Protein AF-A0AAV2JQV6-F1 (afdb_monomer_lite)

Organism: Knipowitschia caucasica (NCBI:txid637954)

Sequence (295 aa):
MGSGLMIEGLLSACYHICPNYNNFQFDTSFMFMLAGLSVMNLYQKRHQNLTPRSRTFCAFIAFIVVISVSGVVVEDGSPVFWTFFSLFHLVVVVVLSRLLFTGKTPKVCPLLCNRCPPSDRCPPSDRCPPSDRCPPSDRCPPRDSCLDACRLVLLVLVNLVNVSLAVYGLVQRPADFDSHLLAIFIVNLILYLGFYIFMKMVSGEGLTYLTVFYSVLTAVFWGFSLYFFNRDLTNWEVSAAESREKNRECVLWSYFDHHDVWHFLSSVALFGSFLMLLTIDDNIDSVPRSKIPTF

InterPro domains:
  IPR025958 SID1 transmembrane family [PF13965] (1-295)
  IPR025958 SID1 transmembrane family [PTHR12185] (1-295)

Structure (mmCIF, N/CA/C/O backbone):
data_AF-A0AAV2JQV6-F1
#
_entry.id   AF-A0AAV2JQV6-F1
#
loop_
_atom_site.group_PDB
_atom_site.id
_atom_site.type_symbol
_atom_site.label_atom_id
_atom_site.label_alt_id
_atom_site.label_comp_id
_atom_site.label_asym_id
_atom_site.label_entity_id
_atom_site.label_seq_id
_atom_site.pdbx_PDB_ins_code
_atom_site.Cartn_x
_atom_site.Cartn_y
_atom_site.Cartn_z
_atom_site.occupancy
_atom_site.B_iso_or_equiv
_atom_site.auth_seq_id
_atom_site.auth_comp_id
_atom_site.auth_asym_id
_atom_site.auth_atom_id
_atom_site.pdbx_PDB_model_num
ATOM 1 N N . MET A 1 1 ? 8.855 0.341 11.482 1.00 83.62 1 MET A N 1
ATOM 2 C CA . MET A 1 1 ? 8.368 1.231 10.405 1.00 83.62 1 MET A CA 1
ATOM 3 C C . MET A 1 1 ? 9.368 2.338 10.105 1.00 83.62 1 MET A C 1
ATOM 5 O O . MET A 1 1 ? 9.898 2.305 9.011 1.00 83.62 1 MET A O 1
ATOM 9 N N . GLY A 1 2 ? 9.719 3.223 11.052 1.00 87.44 2 GLY A N 1
ATOM 10 C CA . GLY A 1 2 ? 10.680 4.320 10.806 1.00 87.44 2 GLY A CA 1
ATOM 11 C C . GLY A 1 2 ? 12.015 3.890 10.178 1.00 87.44 2 GLY A C 1
ATOM 12 O O . GLY A 1 2 ? 12.370 4.381 9.115 1.00 87.44 2 GLY A O 1
ATOM 13 N N . SER A 1 3 ? 12.705 2.900 10.757 1.00 89.56 3 SER A N 1
ATOM 14 C CA . SER A 1 3 ? 13.949 2.365 10.170 1.00 89.56 3 SER A CA 1
ATOM 15 C C . SER A 1 3 ? 13.746 1.735 8.790 1.00 89.56 3 SER A C 1
ATOM 17 O O . SER A 1 3 ? 14.627 1.827 7.950 1.00 89.56 3 SER A O 1
ATOM 19 N N . GLY A 1 4 ? 12.584 1.121 8.545 1.00 89.06 4 GLY A N 1
ATOM 20 C CA . GLY A 1 4 ? 12.258 0.560 7.233 1.00 89.06 4 GLY A CA 1
ATOM 21 C C . GLY A 1 4 ? 12.149 1.653 6.172 1.00 89.06 4 GLY A C 1
ATOM 22 O O . GLY A 1 4 ? 12.703 1.498 5.099 1.00 89.06 4 GLY A O 1
ATOM 23 N N . LEU A 1 5 ? 11.510 2.780 6.504 1.00 90.62 5 LEU A N 1
ATOM 24 C CA . LEU A 1 5 ? 11.371 3.918 5.593 1.00 90.62 5 LEU A CA 1
ATOM 25 C C . LEU A 1 5 ? 12.723 4.589 5.293 1.00 90.62 5 LEU A C 1
ATOM 27 O O . LEU A 1 5 ? 12.955 5.044 4.181 1.00 90.62 5 LEU A O 1
ATOM 31 N N . MET A 1 6 ? 13.635 4.627 6.270 1.00 92.12 6 MET A N 1
ATOM 32 C CA . MET A 1 6 ? 15.002 5.118 6.051 1.00 92.12 6 MET A CA 1
ATOM 33 C C . MET A 1 6 ? 15.797 4.206 5.111 1.00 92.12 6 MET A C 1
ATOM 35 O O . MET A 1 6 ? 16.520 4.703 4.252 1.00 92.12 6 MET A O 1
ATOM 39 N N . ILE A 1 7 ? 15.673 2.884 5.278 1.00 92.75 7 ILE A N 1
ATOM 40 C CA . ILE A 1 7 ? 16.354 1.913 4.412 1.00 92.75 7 ILE A CA 1
ATOM 41 C C . ILE A 1 7 ? 15.768 1.954 3.002 1.00 92.75 7 ILE A C 1
ATOM 43 O O . ILE A 1 7 ? 16.533 1.969 2.050 1.00 92.75 7 ILE A O 1
ATOM 47 N N . GLU A 1 8 ? 14.448 2.054 2.870 1.00 92.56 8 GLU A N 1
ATOM 48 C CA . GLU A 1 8 ? 13.780 2.261 1.583 1.00 92.56 8 GLU A CA 1
ATOM 49 C C . GLU A 1 8 ? 14.324 3.498 0.861 1.00 92.56 8 GLU A C 1
ATOM 51 O O . GLU A 1 8 ? 14.765 3.408 -0.276 1.00 92.56 8 GLU A O 1
ATOM 56 N N . GLY A 1 9 ? 14.406 4.643 1.549 1.00 91.81 9 GLY A N 1
ATOM 57 C CA . GLY A 1 9 ? 14.983 5.854 0.960 1.00 91.81 9 GLY A CA 1
ATOM 58 C C . GLY A 1 9 ? 16.440 5.677 0.512 1.00 91.81 9 GLY A C 1
ATOM 59 O O . GLY A 1 9 ? 16.839 6.226 -0.513 1.00 91.81 9 GLY A O 1
ATOM 60 N N . LEU A 1 10 ? 17.234 4.892 1.249 1.00 93.38 10 LEU A N 1
ATOM 61 C CA . LEU A 1 10 ? 18.608 4.564 0.866 1.00 93.38 10 LEU A CA 1
ATOM 62 C C . LEU A 1 10 ? 18.658 3.656 -0.370 1.00 93.38 10 LEU A C 1
ATOM 64 O O . LEU A 1 10 ? 19.443 3.921 -1.276 1.00 93.38 10 LEU A O 1
ATOM 68 N N . LEU A 1 11 ? 17.853 2.593 -0.406 1.00 92.50 11 LEU A N 1
ATOM 69 C CA . LEU A 1 11 ? 17.851 1.618 -1.499 1.00 92.50 11 LEU A CA 1
ATOM 70 C C . LEU A 1 11 ? 17.297 2.220 -2.788 1.00 92.50 11 LEU A C 1
ATOM 72 O O . LEU A 1 11 ? 17.910 2.039 -3.841 1.00 92.50 11 LEU A O 1
ATOM 76 N N . SER A 1 12 ? 16.252 3.036 -2.680 1.00 91.12 12 SER A N 1
ATOM 77 C CA . SER A 1 12 ? 15.696 3.782 -3.803 1.00 91.12 12 SER A CA 1
ATOM 78 C C . SER A 1 12 ? 16.730 4.756 -4.368 1.00 91.12 12 SER A C 1
ATOM 80 O O . SER A 1 12 ? 17.002 4.764 -5.570 1.00 91.12 12 SER A O 1
ATOM 82 N N . ALA A 1 13 ? 17.443 5.493 -3.505 1.00 90.12 13 ALA A N 1
ATOM 83 C CA . ALA A 1 13 ? 18.553 6.335 -3.947 1.00 90.12 13 ALA A CA 1
ATOM 84 C C . ALA A 1 13 ? 19.675 5.522 -4.624 1.00 90.12 13 ALA A C 1
ATOM 86 O O . ALA A 1 13 ? 20.191 5.936 -5.661 1.00 90.12 13 ALA A O 1
ATOM 87 N N . CYS A 1 14 ? 20.047 4.355 -4.085 1.00 91.00 14 CYS A N 1
ATOM 88 C CA . CYS A 1 14 ? 21.045 3.477 -4.703 1.00 91.00 14 CYS A CA 1
ATOM 89 C C . CYS A 1 14 ? 20.622 2.993 -6.098 1.00 91.00 14 CYS A C 1
ATOM 91 O O . CYS A 1 14 ? 21.464 2.948 -6.999 1.00 91.00 14 CYS A O 1
ATOM 93 N N . TYR A 1 15 ? 19.343 2.661 -6.287 1.00 88.12 15 TYR A N 1
ATOM 94 C CA . TYR A 1 15 ? 18.792 2.273 -7.582 1.00 88.12 15 TYR A CA 1
ATOM 95 C C . TYR A 1 15 ? 18.847 3.423 -8.594 1.00 88.12 15 TYR A C 1
ATOM 97 O O . TYR A 1 15 ? 19.376 3.239 -9.688 1.00 88.12 15 TYR A O 1
ATOM 105 N N . HIS A 1 16 ? 18.415 4.627 -8.218 1.00 84.94 16 HIS A N 1
ATOM 106 C CA . HIS A 1 16 ? 18.433 5.774 -9.131 1.00 84.94 16 HIS A CA 1
ATOM 107 C C . HIS A 1 16 ? 19.847 6.304 -9.432 1.00 84.94 16 HIS A C 1
ATOM 109 O O . HIS A 1 16 ? 20.086 6.837 -10.513 1.00 84.94 16 HIS A O 1
ATOM 115 N N . ILE A 1 17 ? 20.814 6.120 -8.525 1.00 86.88 17 ILE A N 1
ATOM 116 C CA . ILE A 1 17 ? 22.229 6.444 -8.784 1.00 86.88 17 ILE A CA 1
ATOM 117 C C . ILE A 1 17 ? 22.871 5.424 -9.738 1.00 86.88 17 ILE A C 1
ATOM 119 O O . ILE A 1 17 ? 23.670 5.798 -10.598 1.00 86.88 17 ILE A O 1
ATOM 123 N N . CYS A 1 18 ? 22.562 4.134 -9.577 1.00 86.25 18 CYS A N 1
ATOM 124 C CA . CYS A 1 18 ? 23.135 3.049 -10.371 1.00 86.25 18 CYS A CA 1
ATOM 125 C C . CYS A 1 18 ? 22.050 2.013 -10.711 1.00 86.25 18 CYS A C 1
ATOM 127 O O . CYS A 1 18 ? 21.910 1.014 -9.990 1.00 86.25 18 CYS A O 1
ATOM 129 N N . PRO A 1 19 ? 21.280 2.228 -11.794 1.00 84.44 19 PRO A N 1
ATOM 130 C CA . PRO A 1 19 ? 20.176 1.349 -12.147 1.00 84.44 19 PRO A CA 1
ATOM 131 C C . PRO A 1 19 ? 20.715 0.010 -12.640 1.00 84.44 19 PRO A C 1
ATOM 133 O O . PRO A 1 19 ? 21.478 -0.073 -13.603 1.00 84.44 19 PRO A O 1
ATOM 136 N N . ASN A 1 20 ? 20.339 -1.052 -11.938 1.00 84.44 20 ASN A N 1
ATOM 137 C CA . ASN A 1 20 ? 20.595 -2.429 -12.327 1.00 84.44 20 ASN A CA 1
ATOM 138 C C . ASN A 1 20 ? 19.569 -3.346 -11.657 1.00 84.44 20 ASN A C 1
ATOM 140 O O . ASN A 1 20 ? 18.919 -2.960 -10.682 1.00 84.44 20 ASN A O 1
ATOM 144 N N . TYR A 1 21 ? 19.484 -4.575 -12.160 1.00 82.50 21 TYR A N 1
ATOM 145 C CA . TYR A 1 21 ? 18.541 -5.579 -11.683 1.00 82.50 21 TYR A CA 1
ATOM 146 C C . TYR A 1 21 ? 18.611 -5.806 -10.166 1.00 82.50 21 TYR A C 1
ATOM 148 O O . TYR A 1 21 ? 17.588 -5.786 -9.492 1.00 82.50 21 TYR A O 1
ATOM 156 N N . ASN A 1 22 ? 19.811 -5.954 -9.598 1.00 86.81 22 ASN A N 1
ATOM 157 C CA . ASN A 1 22 ? 19.958 -6.222 -8.166 1.00 86.81 22 ASN A CA 1
ATOM 158 C C . ASN A 1 22 ? 19.444 -5.053 -7.317 1.00 86.81 22 ASN A C 1
ATOM 160 O O . ASN A 1 22 ? 18.735 -5.272 -6.339 1.00 86.81 22 ASN A O 1
ATOM 164 N N . ASN A 1 23 ? 19.776 -3.817 -7.694 1.00 88.75 23 ASN A N 1
ATOM 165 C CA . ASN A 1 23 ? 19.325 -2.631 -6.971 1.00 88.75 23 ASN A CA 1
ATOM 166 C C . ASN A 1 23 ? 17.802 -2.465 -7.051 1.00 88.75 23 ASN A C 1
ATOM 168 O O . ASN A 1 23 ? 17.183 -2.187 -6.030 1.00 88.75 23 ASN A O 1
ATOM 172 N N . PHE A 1 24 ? 17.205 -2.706 -8.222 1.00 85.75 24 PHE A N 1
ATOM 173 C CA . PHE A 1 24 ? 15.750 -2.684 -8.403 1.00 85.75 24 PHE A CA 1
ATOM 174 C C . PHE A 1 24 ? 15.043 -3.728 -7.524 1.00 85.75 24 PHE A C 1
ATOM 176 O O . PHE A 1 24 ? 14.057 -3.425 -6.850 1.00 85.75 24 PHE A O 1
ATOM 183 N N . GLN A 1 25 ? 15.585 -4.949 -7.476 1.00 86.69 25 GLN A N 1
ATOM 184 C CA . GLN A 1 25 ? 15.060 -6.035 -6.648 1.00 86.69 25 GLN A CA 1
ATOM 185 C C . GLN A 1 25 ? 15.136 -5.712 -5.152 1.00 86.69 25 GLN A C 1
ATOM 187 O O . GLN A 1 25 ? 14.191 -5.986 -4.408 1.00 86.69 25 GLN A O 1
ATOM 192 N N . PHE A 1 26 ? 16.244 -5.122 -4.689 1.00 88.44 26 PHE A N 1
ATOM 193 C CA . PHE A 1 26 ? 16.381 -4.721 -3.289 1.00 88.44 26 PHE A CA 1
ATOM 194 C C . PHE A 1 26 ? 15.425 -3.589 -2.912 1.00 88.44 26 PHE A C 1
ATOM 196 O O . PHE A 1 26 ? 14.805 -3.685 -1.855 1.00 88.44 26 PHE A O 1
ATOM 203 N N . ASP A 1 27 ? 15.278 -2.573 -3.763 1.00 89.81 27 ASP A N 1
ATOM 204 C CA . ASP A 1 27 ? 14.338 -1.466 -3.553 1.00 89.81 27 ASP A CA 1
ATOM 205 C C . ASP A 1 27 ? 12.899 -1.995 -3.430 1.00 89.81 27 ASP A C 1
ATOM 207 O O . ASP A 1 27 ? 12.259 -1.915 -2.379 1.00 89.81 27 ASP A O 1
ATOM 211 N N . THR A 1 28 ? 12.444 -2.728 -4.446 1.00 89.69 28 THR A N 1
ATOM 212 C CA . THR A 1 28 ? 11.088 -3.293 -4.486 1.00 89.69 28 THR A CA 1
ATOM 213 C C . THR A 1 28 ? 10.817 -4.263 -3.323 1.00 89.69 28 THR A C 1
ATOM 215 O O . THR A 1 28 ? 9.736 -4.260 -2.725 1.00 89.69 28 THR A O 1
ATOM 218 N N . SER A 1 29 ? 11.806 -5.070 -2.924 1.00 90.75 29 SER A N 1
ATOM 219 C CA . SER A 1 29 ? 11.667 -5.983 -1.780 1.00 90.75 29 SER A CA 1
ATOM 220 C C . SER A 1 29 ? 11.360 -5.247 -0.471 1.00 90.75 29 SER A C 1
ATOM 222 O O . SER A 1 29 ? 10.579 -5.738 0.357 1.00 90.75 29 SER A O 1
ATOM 224 N N . PHE A 1 30 ? 11.958 -4.071 -0.259 1.00 91.31 30 PHE A N 1
ATOM 225 C CA . PHE A 1 30 ? 11.680 -3.257 0.921 1.00 91.31 30 PHE A CA 1
ATOM 226 C C . PHE A 1 30 ? 10.319 -2.560 0.833 1.00 91.31 30 PHE A C 1
ATOM 228 O O . PHE A 1 30 ? 9.632 -2.497 1.860 1.00 91.31 30 PHE A O 1
ATOM 235 N N . MET A 1 31 ? 9.834 -2.210 -0.362 1.00 93.50 31 MET A N 1
ATOM 236 C CA . MET A 1 31 ? 8.443 -1.781 -0.557 1.00 93.50 31 MET A CA 1
ATOM 237 C C . MET A 1 31 ? 7.439 -2.854 -0.105 1.00 93.50 31 MET A C 1
ATOM 239 O O . MET A 1 31 ? 6.498 -2.544 0.637 1.00 93.50 31 MET A O 1
ATOM 243 N N . PHE A 1 32 ? 7.653 -4.132 -0.454 1.00 92.94 32 PHE A N 1
ATOM 244 C CA . PHE A 1 32 ? 6.806 -5.237 0.032 1.00 92.94 32 PHE A CA 1
ATOM 245 C C . PHE A 1 32 ? 6.831 -5.341 1.561 1.00 92.94 32 PHE A C 1
ATOM 247 O O . PHE A 1 32 ? 5.790 -5.495 2.211 1.00 92.94 32 PHE A O 1
ATOM 254 N N . MET A 1 33 ? 8.022 -5.223 2.156 1.00 92.19 33 MET A N 1
ATOM 255 C CA . MET A 1 33 ? 8.189 -5.251 3.607 1.00 92.19 33 MET A CA 1
ATOM 256 C C . MET A 1 33 ? 7.448 -4.090 4.280 1.00 92.19 33 MET A C 1
ATOM 258 O O . MET A 1 33 ? 6.760 -4.300 5.281 1.00 92.19 33 MET A O 1
ATOM 262 N N . LEU A 1 34 ? 7.554 -2.878 3.736 1.00 94.00 34 LEU A N 1
ATOM 263 C CA . LEU A 1 34 ? 6.875 -1.688 4.240 1.00 94.00 34 LEU A CA 1
ATOM 264 C C . LEU A 1 34 ? 5.354 -1.798 4.139 1.00 94.00 34 LEU A C 1
ATOM 266 O O . LEU A 1 34 ? 4.660 -1.464 5.106 1.00 94.00 34 LEU A O 1
ATOM 270 N N . ALA A 1 35 ? 4.829 -2.319 3.030 1.00 93.38 35 ALA A N 1
ATOM 271 C CA . ALA A 1 35 ? 3.402 -2.580 2.881 1.00 93.38 35 ALA A CA 1
ATOM 272 C C . ALA A 1 35 ? 2.912 -3.604 3.920 1.00 93.38 35 ALA A C 1
ATOM 274 O O . ALA A 1 35 ? 1.934 -3.356 4.629 1.00 93.38 35 ALA A O 1
ATOM 275 N N . GLY A 1 36 ? 3.643 -4.710 4.096 1.00 90.69 36 GLY A N 1
ATOM 276 C CA . GLY A 1 36 ? 3.339 -5.719 5.111 1.00 90.69 36 GLY A CA 1
ATOM 277 C C . GLY A 1 36 ? 3.374 -5.162 6.539 1.00 90.69 36 GLY A C 1
ATOM 278 O O . GLY A 1 36 ? 2.455 -5.399 7.322 1.00 90.69 36 GLY A O 1
ATOM 279 N N . LEU A 1 37 ? 4.395 -4.368 6.880 1.00 91.88 37 LEU A N 1
ATOM 280 C CA . LEU A 1 37 ? 4.500 -3.708 8.185 1.00 91.88 37 LEU A CA 1
ATOM 281 C C . LEU A 1 37 ? 3.365 -2.703 8.425 1.00 91.88 37 LEU A C 1
ATOM 283 O O . LEU A 1 37 ? 2.915 -2.566 9.561 1.00 91.88 37 LEU A O 1
ATOM 287 N N . SER A 1 38 ? 2.889 -2.032 7.376 1.00 93.25 38 SER A N 1
ATOM 288 C CA . SER A 1 38 ? 1.766 -1.090 7.452 1.00 93.25 38 SER A CA 1
ATOM 289 C C . SER A 1 38 ? 0.449 -1.805 7.763 1.00 93.25 38 SER A C 1
ATOM 291 O O . SER A 1 38 ? -0.280 -1.390 8.665 1.00 93.25 38 SER A O 1
ATOM 293 N N . VAL A 1 39 ? 0.176 -2.938 7.104 1.00 89.44 39 VAL A N 1
ATOM 294 C CA . VAL A 1 39 ? -0.984 -3.790 7.430 1.00 89.44 39 VAL A CA 1
ATOM 295 C C . VAL A 1 39 ? -0.881 -4.322 8.860 1.00 89.44 39 VAL A C 1
ATOM 297 O O . VAL A 1 39 ? -1.847 -4.272 9.620 1.00 89.44 39 VAL A O 1
ATOM 300 N N . MET A 1 40 ? 0.305 -4.788 9.254 1.00 87.25 40 MET A N 1
ATOM 301 C CA . MET A 1 40 ? 0.563 -5.284 10.606 1.00 87.25 40 MET A CA 1
ATOM 302 C C . MET A 1 40 ? 0.335 -4.211 11.671 1.00 87.25 40 MET A C 1
ATOM 304 O O . MET A 1 40 ? -0.249 -4.510 12.708 1.00 87.25 40 MET A O 1
ATOM 308 N N . ASN A 1 41 ? 0.752 -2.970 11.418 1.00 89.19 41 ASN A N 1
ATOM 309 C CA . ASN A 1 41 ? 0.535 -1.849 12.328 1.00 89.19 41 ASN A CA 1
ATOM 310 C C . ASN A 1 41 ? -0.963 -1.583 12.555 1.00 89.19 41 ASN A C 1
ATOM 312 O O . ASN A 1 41 ? -1.398 -1.530 13.705 1.00 89.19 41 ASN A O 1
ATOM 316 N N . LEU A 1 42 ? -1.750 -1.542 11.475 1.00 88.19 42 LEU A N 1
ATOM 317 C CA . LEU A 1 42 ? -3.209 -1.396 11.535 1.00 88.19 42 LEU A CA 1
ATOM 318 C C . LEU A 1 42 ? -3.892 -2.575 12.252 1.00 88.19 42 LEU A C 1
ATOM 320 O O . LEU A 1 42 ? -4.866 -2.398 12.979 1.00 88.19 42 LEU A O 1
ATOM 324 N N . TYR A 1 43 ? -3.396 -3.799 12.060 1.00 84.31 43 TYR A N 1
ATOM 325 C CA . TYR A 1 43 ? -3.996 -5.006 12.637 1.00 84.31 43 TYR A CA 1
ATOM 326 C C . TYR A 1 43 ? -3.648 -5.196 14.124 1.00 84.31 43 TYR A C 1
ATOM 328 O O . TYR A 1 43 ? -4.488 -5.598 14.935 1.00 84.31 43 TYR A O 1
ATOM 336 N N . GLN A 1 44 ? -2.412 -4.869 14.515 1.00 85.31 44 GLN A N 1
ATOM 337 C CA . GLN A 1 44 ? -1.863 -5.197 15.829 1.00 85.31 44 GLN A CA 1
ATOM 338 C C . GLN A 1 44 ? -2.599 -4.514 16.984 1.00 85.31 44 GLN A C 1
ATOM 340 O O . GLN A 1 44 ? -2.637 -5.080 18.074 1.00 85.31 44 GLN A O 1
ATOM 345 N N . LYS A 1 45 ? -3.192 -3.327 16.803 1.00 82.69 45 LYS A N 1
ATOM 346 C CA . LYS A 1 45 ? -3.873 -2.629 17.909 1.00 82.69 45 LYS A CA 1
ATOM 347 C C . LYS A 1 45 ? -5.146 -3.354 18.365 1.00 82.69 45 LYS A C 1
ATOM 349 O O . LYS A 1 45 ? -5.416 -3.394 19.565 1.00 82.69 45 LYS A O 1
ATOM 354 N N . ARG A 1 46 ? -5.889 -3.965 17.434 1.00 81.31 46 ARG A N 1
ATOM 355 C CA . ARG A 1 46 ? -7.193 -4.608 17.697 1.00 81.31 46 ARG A CA 1
ATOM 356 C C . ARG A 1 46 ? -7.125 -6.132 17.778 1.00 81.31 46 ARG A C 1
ATOM 358 O O . ARG A 1 46 ? -7.918 -6.728 18.497 1.00 81.31 46 ARG A O 1
ATOM 365 N N . HIS A 1 47 ? -6.150 -6.759 17.116 1.00 79.00 47 HIS A N 1
ATOM 366 C CA . HIS A 1 47 ? -6.086 -8.217 16.948 1.00 79.00 47 HIS A CA 1
ATOM 367 C C . HIS A 1 47 ? -4.757 -8.831 17.411 1.00 79.00 47 HIS A C 1
ATOM 369 O O . HIS A 1 47 ? -4.210 -9.718 16.762 1.00 79.00 47 HIS A O 1
ATOM 375 N N . GLN A 1 48 ? -4.235 -8.408 18.569 1.00 73.56 48 GLN A N 1
ATOM 376 C CA . GLN A 1 48 ? -2.923 -8.856 19.084 1.00 73.56 48 GLN A CA 1
ATOM 377 C C . GLN A 1 48 ? -2.734 -10.378 19.145 1.00 73.56 48 GLN A C 1
ATOM 379 O O . GLN A 1 48 ? -1.617 -10.854 18.961 1.00 73.56 48 GLN A O 1
ATOM 384 N N . ASN A 1 49 ? -3.805 -11.135 19.391 1.00 73.69 49 ASN A N 1
ATOM 385 C CA . ASN A 1 49 ? -3.743 -12.596 19.489 1.00 73.69 49 ASN A CA 1
ATOM 386 C C . ASN A 1 49 ? -3.569 -13.286 18.126 1.00 73.69 49 ASN A C 1
ATOM 388 O O . ASN A 1 49 ? -3.108 -14.422 18.077 1.00 73.69 49 ASN A O 1
ATOM 392 N N . LEU A 1 50 ? -3.955 -12.612 17.041 1.00 75.88 50 LEU A N 1
ATOM 393 C CA . LEU A 1 50 ? -3.875 -13.107 15.665 1.00 75.88 50 LEU A CA 1
ATOM 394 C C . LEU A 1 50 ? -2.650 -12.544 14.929 1.00 75.88 50 LEU A C 1
ATOM 396 O O . LEU A 1 50 ? -2.246 -13.082 13.901 1.00 75.88 50 LEU A O 1
ATOM 400 N N . THR A 1 51 ? -2.038 -11.483 15.463 1.00 78.62 51 THR A N 1
ATOM 401 C CA . THR A 1 51 ? -0.827 -10.875 14.915 1.00 78.62 51 THR A CA 1
ATOM 402 C C . THR A 1 51 ? 0.322 -11.894 14.865 1.00 78.62 51 THR A C 1
ATOM 404 O O . THR A 1 51 ? 0.725 -12.420 15.908 1.00 78.62 51 THR A O 1
ATOM 407 N N . PRO A 1 52 ? 0.897 -12.173 13.681 1.00 81.62 52 PRO A N 1
ATOM 408 C CA . PRO A 1 52 ? 1.998 -13.117 13.558 1.00 81.62 52 PRO A CA 1
ATOM 409 C C . PRO A 1 52 ? 3.244 -12.644 14.315 1.00 81.62 52 PRO A C 1
ATOM 411 O O . PRO A 1 52 ? 3.541 -11.452 14.415 1.00 81.62 52 PRO A O 1
ATOM 414 N N . ARG A 1 53 ? 4.022 -13.606 14.827 1.00 87.12 53 ARG A N 1
ATOM 415 C CA . ARG A 1 53 ? 5.342 -13.331 15.415 1.00 87.12 53 ARG A CA 1
ATOM 416 C C . ARG A 1 53 ? 6.299 -12.822 14.337 1.00 87.12 53 ARG A C 1
ATOM 418 O O . ARG A 1 53 ? 6.206 -13.229 13.181 1.00 87.12 53 ARG A O 1
ATOM 425 N N . SER A 1 54 ? 7.291 -12.026 14.738 1.00 86.81 54 SER A N 1
ATOM 426 C CA . SER A 1 54 ? 8.288 -11.442 13.826 1.00 86.81 54 SER A CA 1
ATOM 427 C C . SER A 1 54 ? 8.966 -12.472 12.920 1.00 86.81 54 SER A C 1
ATOM 429 O O . SER A 1 54 ? 9.084 -12.241 11.726 1.00 86.81 54 SER A O 1
ATOM 431 N N . ARG A 1 55 ? 9.338 -13.647 13.447 1.00 89.00 55 ARG A N 1
ATOM 432 C CA . ARG A 1 55 ? 9.953 -14.727 12.650 1.00 89.00 55 ARG A CA 1
ATOM 433 C C . ARG A 1 55 ? 9.033 -15.238 11.541 1.00 89.00 55 ARG A C 1
ATOM 435 O O . ARG A 1 55 ? 9.491 -15.453 10.428 1.00 89.00 55 ARG A O 1
ATOM 442 N N . THR A 1 56 ? 7.746 -15.409 11.841 1.00 88.62 56 THR A N 1
ATOM 443 C CA . THR A 1 56 ? 6.738 -15.852 10.868 1.00 88.62 56 THR A CA 1
ATOM 444 C C . THR A 1 56 ? 6.502 -14.781 9.809 1.00 88.62 56 THR A C 1
ATOM 446 O O . THR A 1 56 ? 6.441 -15.103 8.629 1.00 88.62 56 THR A O 1
ATOM 449 N N . PHE A 1 57 ? 6.441 -13.510 10.217 1.00 89.12 57 PHE A N 1
ATOM 450 C CA . PHE A 1 57 ? 6.337 -12.383 9.291 1.00 89.12 57 PHE A CA 1
ATOM 451 C C . PHE A 1 57 ? 7.554 -12.298 8.357 1.00 89.12 57 PHE A C 1
ATOM 453 O O . PHE A 1 57 ? 7.385 -12.260 7.144 1.00 89.12 57 PHE A O 1
ATOM 460 N N . CYS A 1 58 ? 8.776 -12.348 8.895 1.00 90.38 58 CYS A N 1
ATOM 461 C CA . CYS A 1 58 ? 9.991 -12.314 8.080 1.00 90.38 58 CYS A CA 1
ATOM 462 C C . CYS A 1 58 ? 10.080 -13.513 7.126 1.00 90.38 58 CYS A C 1
ATOM 464 O O . CYS A 1 58 ? 10.475 -13.337 5.980 1.00 90.38 58 CYS A O 1
ATOM 466 N N . ALA A 1 59 ? 9.685 -14.714 7.566 1.00 92.81 59 ALA A N 1
ATOM 467 C CA . ALA A 1 59 ? 9.643 -15.894 6.702 1.00 92.81 59 ALA A CA 1
ATOM 468 C C . ALA A 1 59 ? 8.624 -15.739 5.561 1.00 92.81 59 ALA A C 1
ATOM 470 O O . ALA A 1 59 ? 8.913 -16.119 4.431 1.00 92.81 59 ALA A O 1
ATOM 471 N N . PHE A 1 60 ? 7.459 -15.145 5.839 1.00 91.12 60 PHE A N 1
ATOM 472 C CA . PHE A 1 60 ? 6.461 -14.843 4.814 1.00 91.12 60 PHE A CA 1
ATOM 473 C C . PHE A 1 60 ? 6.981 -13.820 3.796 1.00 91.12 60 PHE A C 1
ATOM 475 O O . PHE A 1 60 ? 6.891 -14.068 2.600 1.00 91.12 60 PHE A O 1
ATOM 482 N N . ILE A 1 61 ? 7.589 -12.717 4.246 1.00 91.56 61 ILE A N 1
ATOM 483 C CA . ILE A 1 61 ? 8.192 -11.727 3.340 1.00 91.56 61 ILE A CA 1
ATOM 484 C C . ILE A 1 61 ? 9.316 -12.355 2.508 1.00 91.56 61 ILE A C 1
ATOM 486 O O . ILE A 1 61 ? 9.346 -12.163 1.300 1.00 91.56 61 ILE A O 1
ATOM 490 N N . ALA A 1 62 ? 10.192 -13.165 3.111 1.00 92.81 62 ALA A N 1
ATOM 491 C CA . ALA A 1 62 ? 11.240 -13.870 2.373 1.00 92.81 62 ALA A CA 1
ATOM 492 C C . ALA A 1 62 ? 10.662 -14.805 1.297 1.00 92.81 62 ALA A C 1
ATOM 494 O O . ALA A 1 62 ? 11.183 -14.865 0.188 1.00 92.81 62 ALA A O 1
ATOM 495 N N . PHE A 1 63 ? 9.558 -15.495 1.595 1.00 93.75 63 PHE A N 1
ATOM 496 C CA . PHE A 1 63 ? 8.857 -16.323 0.616 1.00 93.75 63 PHE A CA 1
ATOM 497 C C . PHE A 1 63 ? 8.273 -15.497 -0.541 1.00 93.75 63 PHE A C 1
ATOM 499 O O . PHE A 1 63 ? 8.399 -15.895 -1.696 1.00 93.75 63 PHE A O 1
ATOM 506 N N . ILE A 1 64 ? 7.695 -14.325 -0.255 1.00 93.44 64 ILE A N 1
ATOM 507 C CA . ILE A 1 64 ? 7.210 -13.394 -1.286 1.00 93.44 64 ILE A CA 1
ATOM 508 C C . ILE A 1 64 ? 8.361 -12.884 -2.164 1.00 93.44 64 ILE A C 1
ATOM 510 O O . ILE A 1 64 ? 8.212 -12.854 -3.381 1.00 93.44 64 ILE A O 1
ATOM 514 N N . VAL A 1 65 ? 9.518 -12.560 -1.581 1.00 92.56 65 VAL A N 1
ATOM 515 C CA . VAL A 1 65 ? 10.714 -12.150 -2.340 1.00 92.56 65 VAL A CA 1
ATOM 516 C C . VAL A 1 65 ? 11.209 -13.280 -3.250 1.00 92.56 65 VAL A C 1
ATOM 518 O O . VAL A 1 65 ? 11.570 -13.034 -4.393 1.00 92.56 65 VAL A O 1
ATOM 521 N N . VAL A 1 66 ? 11.166 -14.540 -2.802 1.00 92.69 66 VAL A N 1
ATOM 522 C CA . VAL A 1 66 ? 11.499 -15.687 -3.668 1.00 92.69 66 VAL A CA 1
ATOM 523 C C . VAL A 1 66 ? 10.521 -15.807 -4.841 1.00 92.69 66 VAL A C 1
ATOM 525 O O . VAL A 1 66 ? 10.954 -16.098 -5.955 1.00 92.69 66 VAL A O 1
ATOM 528 N N . ILE A 1 67 ? 9.221 -15.571 -4.623 1.00 92.25 67 ILE A N 1
ATOM 529 C CA . ILE A 1 67 ? 8.219 -15.544 -5.703 1.00 92.25 67 ILE A CA 1
ATOM 530 C C . ILE A 1 67 ? 8.497 -14.398 -6.683 1.00 92.25 67 ILE A C 1
ATOM 532 O O . ILE A 1 67 ? 8.453 -14.639 -7.884 1.00 92.25 67 ILE A O 1
ATOM 536 N N . SER A 1 68 ? 8.806 -13.200 -6.180 1.00 90.81 68 SER A N 1
ATOM 537 C CA . SER A 1 68 ? 9.222 -12.021 -6.960 1.00 90.81 68 SER A CA 1
ATOM 538 C C . SER A 1 68 ? 10.395 -12.344 -7.886 1.00 90.81 68 SER A C 1
ATOM 540 O O . SER A 1 68 ? 10.231 -12.340 -9.105 1.00 90.81 68 SER A O 1
ATOM 542 N N . VAL A 1 69 ? 11.514 -12.814 -7.329 1.00 89.44 69 VAL A N 1
ATOM 543 C CA . VAL A 1 69 ? 12.692 -13.215 -8.115 1.00 89.44 69 VAL A CA 1
ATOM 544 C C . VAL A 1 69 ? 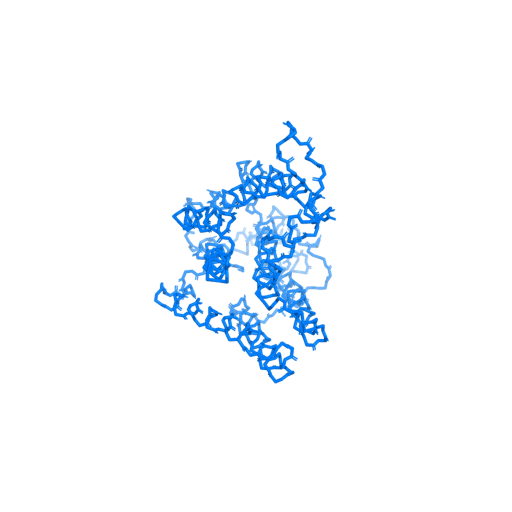12.364 -14.337 -9.106 1.00 89.44 69 VAL A C 1
ATOM 546 O O . VAL A 1 69 ? 12.838 -14.321 -10.238 1.00 89.44 69 VAL A O 1
ATOM 549 N N . SER A 1 70 ? 11.538 -15.313 -8.715 1.00 89.31 70 SER A N 1
ATOM 550 C CA . SER A 1 70 ? 11.123 -16.393 -9.621 1.00 89.31 70 SER A CA 1
ATOM 551 C C . SER A 1 70 ? 10.286 -15.870 -10.789 1.00 89.31 70 SER A C 1
ATOM 553 O O . SER A 1 70 ? 10.441 -16.359 -11.902 1.00 89.31 70 SER A O 1
ATOM 555 N N . GLY A 1 71 ? 9.422 -14.882 -10.553 1.00 87.56 71 GLY A N 1
ATOM 556 C CA . GLY A 1 71 ? 8.580 -14.283 -11.583 1.00 87.56 71 GLY A CA 1
ATOM 557 C C . GLY A 1 71 ? 9.350 -13.497 -12.630 1.00 87.56 71 GLY A C 1
ATOM 558 O O . GLY A 1 71 ? 8.882 -13.413 -13.758 1.00 87.56 71 GLY A O 1
ATOM 559 N N . VAL A 1 72 ? 10.536 -12.997 -12.279 1.00 83.56 72 VAL A N 1
ATOM 560 C CA . VAL A 1 72 ? 11.425 -12.321 -13.232 1.00 83.56 72 VAL A CA 1
ATOM 561 C C . VAL A 1 72 ? 12.379 -13.292 -13.940 1.00 83.56 72 VAL A C 1
ATOM 563 O O . VAL A 1 72 ? 12.775 -13.056 -15.074 1.00 83.56 72 VAL A O 1
ATOM 566 N N . VAL A 1 73 ? 12.769 -14.399 -13.297 1.00 83.56 73 VAL A N 1
ATOM 567 C CA . VAL A 1 73 ? 13.706 -15.379 -13.888 1.00 83.56 73 VAL A CA 1
ATOM 568 C C . VAL A 1 73 ? 13.009 -16.387 -14.810 1.00 83.56 73 VAL A C 1
ATOM 570 O O . VAL A 1 73 ? 13.629 -16.904 -15.741 1.00 83.56 73 VAL A O 1
ATOM 573 N N . VAL A 1 74 ? 11.747 -16.728 -14.541 1.00 83.94 74 VAL A N 1
ATOM 574 C CA . VAL A 1 74 ? 10.971 -17.636 -15.396 1.00 83.94 74 VAL A CA 1
ATOM 575 C C . VAL A 1 74 ? 10.602 -16.912 -16.691 1.00 83.94 74 VAL A C 1
ATOM 577 O O . VAL A 1 74 ? 10.121 -15.790 -16.624 1.00 83.94 74 VAL A O 1
ATOM 580 N N . GLU A 1 75 ? 10.793 -17.578 -17.840 1.00 64.94 75 GLU A N 1
ATOM 581 C CA . GLU A 1 75 ? 10.519 -17.051 -19.191 1.00 64.94 75 GLU A CA 1
ATOM 582 C C . GLU A 1 75 ? 9.307 -16.106 -19.239 1.00 64.94 75 GLU A C 1
ATOM 584 O O . GLU A 1 75 ? 8.202 -16.490 -18.827 1.00 64.94 75 GLU A O 1
ATOM 589 N N . ASP A 1 76 ? 9.539 -14.897 -19.767 1.00 67.19 76 ASP A N 1
ATOM 590 C CA . ASP A 1 76 ? 8.588 -13.787 -19.836 1.00 67.19 76 ASP A CA 1
ATOM 591 C C . ASP A 1 76 ? 7.186 -14.268 -20.238 1.00 67.19 76 ASP A C 1
ATOM 593 O O . ASP A 1 76 ? 6.918 -14.677 -21.372 1.00 67.19 76 ASP A O 1
ATOM 597 N N . GLY A 1 77 ? 6.260 -14.245 -19.276 1.00 69.50 77 GLY A N 1
ATOM 598 C CA . GLY A 1 77 ? 4.857 -14.576 -19.524 1.00 69.50 77 GLY A CA 1
ATOM 599 C C . GLY A 1 77 ? 4.507 -16.069 -19.530 1.00 69.50 77 GLY A C 1
ATOM 600 O O . GLY A 1 77 ? 3.432 -16.429 -20.035 1.00 69.50 77 GLY A O 1
ATOM 601 N N . SER A 1 78 ? 5.338 -16.942 -18.941 1.00 87.31 78 SER A N 1
ATOM 602 C CA . SER A 1 78 ? 5.015 -18.365 -18.766 1.00 87.31 78 SER A CA 1
ATOM 603 C C . SER A 1 78 ? 3.622 -18.549 -18.140 1.00 87.31 78 SER A C 1
ATOM 605 O O . SER A 1 78 ? 3.396 -18.172 -16.983 1.00 87.31 78 SER A O 1
ATOM 607 N N . PRO A 1 79 ? 2.656 -19.153 -18.860 1.00 89.06 79 PRO A N 1
ATOM 608 C CA . PRO A 1 79 ? 1.287 -19.288 -18.365 1.00 89.06 79 PRO A CA 1
ATOM 609 C C . PRO A 1 79 ? 1.214 -20.180 -17.122 1.00 89.06 79 PRO A C 1
ATOM 611 O O . PRO A 1 79 ? 0.306 -20.028 -16.307 1.00 89.06 79 PRO A O 1
ATOM 614 N N . VAL A 1 80 ? 2.180 -21.090 -16.952 1.00 91.06 80 VAL A N 1
ATOM 615 C CA . VAL A 1 80 ? 2.268 -21.983 -15.790 1.00 91.06 80 VAL A CA 1
ATOM 616 C C . VAL A 1 80 ? 2.581 -21.187 -14.527 1.00 91.06 80 VAL A C 1
ATOM 618 O O . VAL A 1 80 ? 1.887 -21.349 -13.523 1.00 91.06 80 VAL A O 1
ATOM 621 N N . PHE A 1 81 ? 3.577 -20.297 -14.589 1.00 92.12 81 PHE A N 1
ATOM 622 C CA . PHE 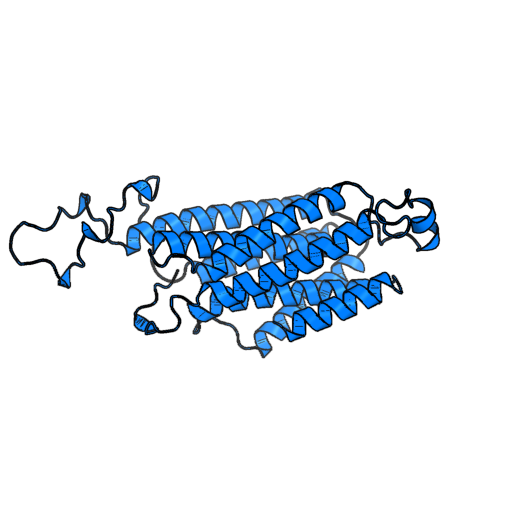A 1 81 ? 3.944 -19.439 -13.464 1.00 92.12 81 PHE A CA 1
ATOM 623 C C . PHE A 1 81 ? 2.777 -18.534 -13.060 1.00 92.12 81 PHE A C 1
ATOM 625 O O . PHE A 1 81 ? 2.369 -18.542 -11.900 1.00 92.12 81 PHE A O 1
ATOM 632 N N . TRP A 1 82 ? 2.173 -17.842 -14.030 1.00 93.19 82 TRP A N 1
ATOM 633 C CA . TRP A 1 82 ? 1.029 -16.963 -13.784 1.00 93.19 82 TRP A CA 1
ATOM 634 C C . TRP A 1 82 ? -0.175 -17.714 -13.207 1.00 93.19 82 TRP A C 1
ATOM 636 O O . TRP A 1 82 ? -0.798 -17.236 -12.264 1.00 93.19 82 TRP A O 1
ATOM 646 N N . THR A 1 83 ? -0.462 -18.928 -13.688 1.00 92.88 83 THR A N 1
ATOM 647 C CA . THR A 1 83 ? -1.544 -19.761 -13.133 1.00 92.88 83 THR A CA 1
ATOM 648 C C . THR A 1 83 ? -1.280 -20.143 -11.679 1.00 92.88 83 THR A C 1
ATOM 650 O O . THR A 1 83 ? -2.171 -20.024 -10.836 1.00 92.88 83 THR A O 1
ATOM 653 N N . PHE A 1 84 ? -0.057 -20.578 -11.365 1.00 93.25 84 PHE A N 1
ATOM 654 C CA . PHE A 1 84 ? 0.329 -20.923 -10.000 1.00 93.25 84 PHE A CA 1
ATOM 655 C C . PHE A 1 84 ? 0.268 -19.705 -9.069 1.00 93.25 84 PHE A C 1
ATOM 657 O O . PHE A 1 84 ? -0.324 -19.785 -7.991 1.00 93.25 84 PHE A O 1
ATOM 664 N N . PHE A 1 85 ? 0.828 -18.573 -9.500 1.00 94.50 85 PHE A N 1
ATOM 665 C CA . PHE A 1 85 ? 0.824 -17.330 -8.737 1.00 94.50 85 PHE A CA 1
ATOM 666 C C . PHE A 1 85 ? -0.599 -16.834 -8.463 1.00 94.50 85 PHE A C 1
ATOM 668 O O . PHE A 1 85 ? -0.933 -16.553 -7.314 1.00 94.50 85 PHE A O 1
ATOM 675 N N . SER A 1 86 ? -1.466 -16.789 -9.477 1.00 94.75 86 SER A N 1
ATOM 676 C CA . SER A 1 86 ? -2.853 -16.349 -9.307 1.00 94.75 86 SER A CA 1
ATOM 677 C C . SER A 1 86 ? -3.645 -17.283 -8.389 1.00 94.75 86 SER A C 1
ATOM 679 O O . SER A 1 86 ? -4.422 -16.807 -7.563 1.00 94.75 86 SER A O 1
ATOM 681 N N . LEU A 1 87 ? -3.426 -18.603 -8.458 1.00 95.12 87 LEU A N 1
ATOM 682 C CA . LEU A 1 87 ? -4.038 -19.544 -7.515 1.00 95.12 87 LEU A CA 1
ATOM 683 C C . LEU A 1 87 ? -3.554 -19.287 -6.083 1.00 95.12 87 LEU A C 1
ATOM 685 O O . LEU A 1 87 ? -4.365 -19.224 -5.159 1.00 95.12 87 LEU A O 1
ATOM 689 N N . PHE A 1 88 ? -2.244 -19.108 -5.900 1.00 94.50 88 PHE A N 1
ATOM 690 C CA . PHE A 1 88 ? -1.655 -18.778 -4.606 1.00 94.50 88 PHE A CA 1
ATOM 691 C C . PHE A 1 88 ? -2.223 -17.466 -4.045 1.00 94.50 88 PHE A C 1
ATOM 693 O O . PHE A 1 88 ? -2.666 -17.435 -2.897 1.00 94.50 88 PHE A O 1
ATOM 700 N N . HIS A 1 89 ? -2.288 -16.408 -4.859 1.00 94.62 89 HIS A N 1
ATOM 701 C CA . HIS A 1 89 ? -2.869 -15.115 -4.491 1.00 94.62 89 HIS A CA 1
ATOM 702 C C . HIS A 1 89 ? -4.322 -15.262 -4.027 1.00 94.62 89 HIS A C 1
ATOM 704 O O . HIS A 1 89 ? -4.666 -14.787 -2.943 1.00 94.62 89 HIS A O 1
ATOM 710 N N . LEU A 1 90 ? -5.159 -15.988 -4.774 1.00 94.81 90 LEU A N 1
ATOM 711 C CA . LEU A 1 90 ? -6.553 -16.236 -4.395 1.00 94.81 90 LEU A CA 1
ATOM 712 C C . LEU A 1 90 ? -6.672 -17.029 -3.086 1.00 94.81 90 LEU A C 1
ATOM 714 O O . LEU A 1 90 ? -7.502 -16.695 -2.240 1.00 94.81 90 LEU A O 1
ATOM 718 N N . VAL A 1 91 ? -5.827 -18.043 -2.878 1.00 93.62 91 VAL A N 1
ATOM 719 C CA . VAL A 1 91 ? -5.794 -18.811 -1.623 1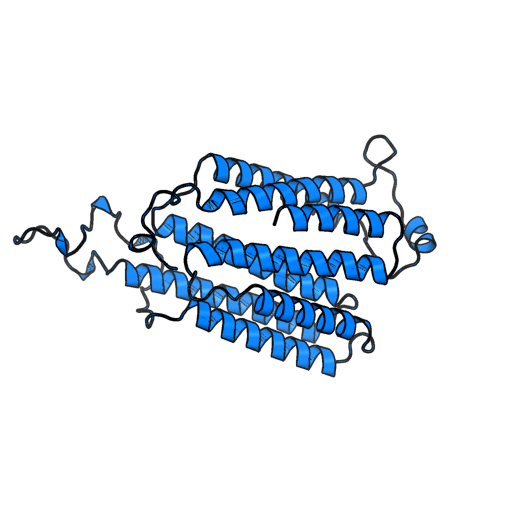.00 93.62 91 VAL A CA 1
ATOM 720 C C . VAL A 1 91 ? -5.429 -17.907 -0.445 1.00 93.62 91 VAL A C 1
ATOM 722 O O . VAL A 1 91 ? -6.123 -17.932 0.573 1.00 93.62 91 VAL A O 1
ATOM 725 N N . VAL A 1 92 ? -4.394 -17.073 -0.583 1.00 90.88 92 VAL A N 1
ATOM 726 C CA . VAL A 1 92 ? -3.994 -16.106 0.452 1.00 90.88 92 VAL A CA 1
ATOM 727 C C . VAL A 1 92 ? -5.143 -15.150 0.766 1.00 90.88 92 VAL A C 1
ATOM 729 O O . VAL A 1 92 ? -5.471 -14.961 1.935 1.00 90.88 92 VAL A O 1
ATOM 732 N N . VAL A 1 93 ? -5.810 -14.602 -0.250 1.00 91.12 93 VAL A N 1
ATOM 733 C CA . VAL A 1 93 ? -6.942 -13.681 -0.072 1.00 91.12 93 VAL A CA 1
ATOM 734 C C . VAL A 1 93 ? -8.111 -14.353 0.648 1.00 91.12 93 VAL A C 1
ATOM 736 O O . VAL A 1 93 ? -8.694 -13.749 1.549 1.00 91.12 93 VAL A O 1
ATOM 739 N N . VAL A 1 94 ? -8.432 -15.610 0.330 1.00 88.44 94 VAL A N 1
ATOM 740 C CA . VAL A 1 94 ? -9.481 -16.371 1.029 1.00 88.44 94 VAL A CA 1
ATOM 741 C C . VAL A 1 94 ? -9.096 -16.640 2.485 1.00 88.44 94 VAL A C 1
ATOM 743 O O . VAL A 1 94 ? -9.927 -16.471 3.380 1.00 88.44 94 VAL A O 1
ATOM 746 N N . VAL A 1 95 ? -7.843 -17.018 2.753 1.00 87.00 95 VAL A N 1
ATOM 747 C CA . VAL A 1 95 ? -7.346 -17.251 4.119 1.00 87.00 95 VAL A CA 1
ATOM 748 C C . VAL A 1 95 ? -7.387 -15.961 4.938 1.00 87.00 95 VAL A C 1
ATOM 750 O O . VAL A 1 95 ? -7.935 -15.959 6.040 1.00 87.00 95 VAL A O 1
ATOM 753 N N . LEU A 1 96 ? -6.888 -14.849 4.395 1.00 83.12 96 LEU A N 1
ATOM 754 C CA . LEU A 1 96 ? -6.944 -13.539 5.049 1.00 83.12 96 LEU A CA 1
ATOM 755 C C . LEU A 1 96 ? -8.389 -13.087 5.276 1.00 83.12 96 LEU A C 1
ATOM 757 O O . LEU A 1 96 ? -8.724 -12.625 6.363 1.00 83.12 96 LEU A O 1
ATOM 761 N N . SER A 1 97 ? -9.272 -13.304 4.301 1.00 83.44 97 SER A N 1
ATOM 762 C CA . SER A 1 97 ? -10.703 -13.016 4.428 1.00 83.44 97 SER A CA 1
ATOM 763 C C . SER A 1 97 ? -11.347 -13.799 5.570 1.00 83.44 97 SER A C 1
ATOM 765 O O . SER A 1 97 ? -12.156 -13.255 6.317 1.00 83.44 97 SER A O 1
ATOM 767 N N . ARG A 1 98 ? -10.969 -15.070 5.753 1.00 79.81 98 ARG A N 1
ATOM 768 C CA . ARG A 1 98 ? -11.421 -15.878 6.892 1.00 79.81 98 ARG A CA 1
ATOM 769 C C . ARG A 1 98 ? -10.892 -15.342 8.217 1.00 79.81 98 ARG A C 1
ATOM 771 O O . ARG A 1 98 ? -11.678 -15.259 9.151 1.00 79.81 98 ARG A O 1
ATOM 778 N N . LEU A 1 99 ? -9.617 -14.960 8.293 1.00 75.19 99 LEU A N 1
ATOM 779 C CA . LEU A 1 99 ? -9.004 -14.396 9.505 1.00 75.19 99 LEU A CA 1
ATOM 780 C C . LEU A 1 99 ? -9.611 -13.042 9.899 1.00 75.19 99 LEU A C 1
ATOM 782 O O . LEU A 1 99 ? -9.771 -12.759 11.083 1.00 75.19 99 LEU A O 1
ATOM 786 N N . LEU A 1 100 ? -9.996 -12.223 8.919 1.00 69.31 100 LEU A N 1
ATOM 787 C CA . LEU A 1 100 ? -10.733 -10.980 9.156 1.00 69.31 100 LEU A CA 1
ATOM 788 C C . LEU A 1 100 ? -12.181 -11.238 9.608 1.00 69.31 100 LEU A C 1
ATOM 790 O O . LEU A 1 100 ? -12.771 -10.398 10.279 1.00 69.31 100 LEU A O 1
ATOM 794 N N . PHE A 1 101 ? -12.755 -12.400 9.277 1.00 68.50 101 PHE A N 1
ATOM 795 C CA . PHE A 1 101 ? -14.161 -12.730 9.542 1.00 68.50 101 PHE A CA 1
ATOM 796 C C . PHE A 1 101 ? -14.376 -13.812 10.620 1.00 68.50 101 PHE A C 1
ATOM 798 O O . PHE A 1 101 ? -15.501 -14.274 10.834 1.00 68.50 101 PHE A O 1
ATOM 805 N N . THR A 1 102 ? -13.330 -14.248 11.327 1.00 56.56 102 THR A N 1
ATOM 806 C CA . THR A 1 102 ? -13.471 -15.202 12.436 1.00 56.56 102 THR A CA 1
ATOM 807 C C . THR A 1 102 ? -14.167 -14.543 13.625 1.00 56.56 102 THR A C 1
ATOM 809 O O . THR A 1 102 ? -13.543 -13.818 14.395 1.00 56.56 102 THR A O 1
ATOM 812 N N . GLY A 1 103 ? -15.462 -14.827 13.802 1.00 48.94 103 GLY A N 1
ATOM 813 C CA . GLY A 1 103 ? -16.156 -14.491 15.044 1.00 48.94 103 GLY A CA 1
ATOM 814 C C . GLY A 1 103 ? -17.646 -14.799 15.111 1.00 48.94 103 GLY A C 1
ATOM 815 O O . GLY A 1 103 ? -18.070 -15.396 16.095 1.00 48.94 103 GLY A O 1
ATOM 816 N N . LYS A 1 104 ? -18.460 -14.406 14.123 1.00 47.41 104 LYS A N 1
ATOM 817 C CA . LYS A 1 104 ? -19.922 -14.616 14.144 1.00 47.41 104 LYS A CA 1
ATOM 818 C C . LYS A 1 104 ? -20.487 -14.659 12.721 1.00 47.41 104 LYS A C 1
ATOM 820 O O . LYS A 1 104 ? -20.005 -13.969 11.829 1.00 47.41 104 LYS A O 1
ATOM 825 N N . THR A 1 105 ? -21.513 -15.480 12.502 1.00 39.41 105 THR A N 1
ATOM 826 C CA . THR A 1 105 ? -22.292 -15.474 11.255 1.00 39.41 105 THR A CA 1
ATOM 827 C C . THR A 1 105 ? -22.940 -14.099 11.070 1.00 39.41 105 THR A C 1
ATOM 829 O O . THR A 1 105 ? -23.638 -13.658 11.990 1.00 39.41 105 THR A O 1
ATOM 832 N N . PRO A 1 106 ? -22.774 -13.434 9.915 1.00 43.62 106 PRO A N 1
ATOM 833 C CA . PRO A 1 106 ? -23.362 -12.127 9.703 1.00 43.62 106 PRO A CA 1
ATOM 834 C C . PRO A 1 106 ? -24.873 -12.285 9.589 1.00 43.62 106 PRO A C 1
ATOM 836 O O . PRO A 1 106 ? -25.376 -12.992 8.715 1.00 43.62 106 PRO A O 1
ATOM 839 N N . LYS A 1 107 ? -25.618 -11.610 10.465 1.00 40.66 107 LYS A N 1
ATOM 840 C CA . LYS A 1 107 ? -27.029 -11.344 10.194 1.00 40.66 107 LYS A CA 1
ATOM 841 C C . LYS A 1 107 ? -27.059 -10.219 9.167 1.00 40.66 107 LYS A C 1
ATOM 843 O O . LYS A 1 107 ? -26.604 -9.116 9.445 1.00 40.66 107 LYS A O 1
ATOM 848 N N . VAL A 1 108 ? -27.530 -10.524 7.961 1.00 43.03 108 VAL A N 1
ATOM 849 C CA . VAL A 1 108 ? -27.621 -9.555 6.865 1.00 43.03 108 VAL A CA 1
ATOM 850 C C . VAL A 1 108 ? -28.592 -8.446 7.278 1.00 43.03 108 VAL A C 1
ATOM 852 O O . VAL A 1 108 ? -29.804 -8.646 7.271 1.00 43.03 108 VAL A O 1
ATOM 855 N N . CYS A 1 109 ? -28.073 -7.275 7.654 1.00 39.19 109 CYS A N 1
ATOM 856 C CA . CYS A 1 109 ? -28.884 -6.063 7.718 1.00 39.19 109 CYS A CA 1
ATOM 857 C C . CYS A 1 109 ? -29.124 -5.588 6.276 1.00 39.19 109 CYS A C 1
ATOM 859 O O . CYS A 1 109 ? -28.153 -5.340 5.555 1.00 39.19 109 CYS A O 1
ATOM 861 N N . PRO A 1 110 ? -30.384 -5.463 5.823 1.00 42.81 110 PRO A N 1
ATOM 862 C CA . PRO A 1 110 ? -30.664 -5.005 4.476 1.00 42.81 110 PRO A CA 1
ATOM 863 C C . PRO A 1 110 ? -30.283 -3.528 4.359 1.00 42.81 110 PRO A C 1
ATOM 865 O O . PRO A 1 110 ? -30.882 -2.682 5.013 1.00 42.81 110 PRO A O 1
ATOM 868 N N . LEU A 1 111 ? -29.291 -3.270 3.505 1.00 41.75 111 LEU A N 1
ATOM 869 C CA . LEU A 1 111 ? -29.005 -2.019 2.800 1.00 41.75 111 LEU A CA 1
ATOM 870 C C . LEU A 1 111 ? -28.926 -0.726 3.640 1.00 41.75 111 LEU A C 1
ATOM 872 O O . LEU A 1 111 ? -29.916 -0.146 4.075 1.00 41.75 111 LEU A O 1
ATOM 876 N N . LEU A 1 112 ? -27.686 -0.227 3.695 1.00 45.72 112 LEU A N 1
ATOM 877 C CA . LEU A 1 112 ? -27.196 1.011 4.300 1.00 45.72 112 LEU A CA 1
ATOM 878 C C . LEU A 1 112 ? -27.220 1.048 5.838 1.00 45.72 112 LEU A C 1
ATOM 880 O O . LEU A 1 112 ? -28.264 1.185 6.473 1.00 45.72 112 LEU A O 1
ATOM 884 N N . CYS A 1 113 ? -26.010 1.124 6.410 1.00 49.53 113 CYS A N 1
ATOM 885 C CA . CYS A 1 113 ? -25.688 1.541 7.786 1.00 49.53 113 CYS A CA 1
ATOM 886 C C . CYS A 1 113 ? -26.394 2.872 8.227 1.00 49.53 113 CYS A C 1
ATOM 888 O O . CYS A 1 113 ? -26.284 3.263 9.384 1.00 49.53 113 CYS A O 1
ATOM 890 N N . ASN A 1 114 ? -27.180 3.547 7.367 1.00 45.56 114 ASN A N 1
ATOM 891 C CA . ASN A 1 114 ? -27.989 4.743 7.667 1.00 45.56 114 ASN A CA 1
ATOM 892 C C . ASN A 1 114 ? -29.219 4.491 8.563 1.00 45.56 114 ASN A C 1
ATOM 894 O O . ASN A 1 114 ? -29.879 5.449 8.963 1.00 45.56 114 ASN A O 1
ATOM 898 N N . ARG A 1 115 ? -29.570 3.234 8.863 1.00 44.91 115 ARG A N 1
ATOM 899 C CA . ARG A 1 115 ? -30.681 2.905 9.780 1.00 44.91 115 ARG A CA 1
ATOM 900 C C . ARG A 1 115 ? -30.248 2.557 11.202 1.00 44.91 115 ARG A C 1
ATOM 902 O O . ARG A 1 115 ? -31.116 2.264 12.018 1.00 44.91 115 ARG A O 1
ATOM 909 N N . CYS A 1 116 ? -28.955 2.583 11.519 1.00 48.88 116 CYS A N 1
ATOM 910 C CA . CYS A 1 116 ? -28.505 2.367 12.893 1.00 48.88 116 CYS A CA 1
ATOM 911 C C . CYS A 1 116 ? -28.712 3.690 13.664 1.00 48.88 116 CYS A C 1
ATOM 913 O O . CYS A 1 116 ? -28.128 4.705 13.279 1.00 48.88 116 CYS A O 1
ATOM 915 N N . PRO A 1 117 ? -29.610 3.747 14.672 1.00 49.91 117 PRO A N 1
ATOM 916 C CA . PRO A 1 117 ? -29.894 4.998 15.368 1.00 49.91 117 PRO A CA 1
ATOM 917 C C . PRO A 1 117 ? -28.632 5.517 16.075 1.00 49.91 117 PRO A C 1
ATOM 919 O O . PRO A 1 117 ? -27.812 4.706 16.509 1.00 49.91 117 PRO A O 1
ATOM 922 N N . PRO A 1 118 ? -28.475 6.845 16.239 1.00 50.88 118 PRO A N 1
ATOM 923 C CA . PRO A 1 118 ? -27.382 7.424 17.019 1.00 50.88 118 PRO A CA 1
ATOM 924 C C . PRO A 1 118 ? -27.280 6.773 18.405 1.00 50.88 118 PRO A C 1
ATOM 926 O O . PRO A 1 118 ? -28.313 6.479 19.012 1.00 50.88 118 PRO A O 1
ATOM 929 N N . SER A 1 119 ? -26.057 6.588 18.922 1.00 49.22 119 SER A N 1
ATOM 930 C CA . SER A 1 119 ? -25.789 5.929 20.218 1.00 49.22 119 SER A CA 1
ATOM 931 C C . SER A 1 119 ? -26.579 6.528 21.390 1.00 49.22 119 SER A C 1
ATOM 933 O O . SER A 1 119 ? -26.846 5.833 22.366 1.00 49.22 119 SER A O 1
ATOM 935 N N . ASP A 1 120 ? -26.990 7.790 21.279 1.00 52.25 120 ASP A N 1
ATOM 936 C CA . ASP A 1 120 ? -27.773 8.504 22.291 1.00 52.25 120 ASP A CA 1
ATOM 937 C C . ASP A 1 120 ? -29.252 8.074 22.336 1.00 52.25 120 ASP A C 1
ATOM 939 O O . ASP A 1 120 ? -29.949 8.344 23.311 1.00 52.25 120 ASP A O 1
ATOM 943 N N . ARG A 1 121 ? -29.753 7.403 21.286 1.00 53.69 121 ARG A N 1
ATOM 944 C CA . ARG A 1 121 ? -31.149 6.937 21.174 1.00 53.69 121 ARG A CA 1
ATOM 945 C C . ARG A 1 121 ? -31.344 5.460 21.522 1.00 53.69 121 ARG A C 1
ATOM 947 O O . ARG A 1 121 ? -32.476 5.062 21.778 1.00 53.69 121 ARG A O 1
ATOM 954 N N . CYS A 1 122 ? -30.277 4.662 21.534 1.00 55.75 122 CYS A N 1
ATOM 955 C CA . CYS A 1 122 ? -30.316 3.238 21.872 1.00 55.75 122 CYS A CA 1
ATOM 956 C C . CYS A 1 122 ? -29.317 2.953 23.009 1.00 55.75 122 CYS A C 1
ATOM 958 O O . CYS A 1 122 ? -28.153 2.649 22.733 1.00 55.75 122 CYS A O 1
ATOM 960 N N . PRO A 1 123 ? -29.729 3.069 24.286 1.00 53.69 123 PRO A N 1
ATOM 961 C CA . PRO A 1 123 ? -28.872 2.703 25.408 1.00 53.69 123 PRO A CA 1
ATOM 962 C C . PRO A 1 123 ? -28.541 1.194 25.383 1.00 53.69 123 PRO A C 1
ATOM 964 O O . PRO A 1 123 ? -29.345 0.401 24.889 1.00 53.69 123 PRO A O 1
ATOM 967 N N . PRO A 1 124 ? -27.381 0.771 25.926 1.00 55.47 124 PRO A N 1
ATOM 968 C CA . PRO A 1 124 ? -27.074 -0.644 26.142 1.00 55.47 124 PRO A CA 1
ATOM 969 C C . PRO A 1 124 ? -28.193 -1.330 26.934 1.00 55.47 124 PRO A C 1
ATOM 971 O O . PRO A 1 124 ? -28.747 -0.714 27.847 1.00 55.47 124 PRO A O 1
ATOM 974 N N . SER A 1 125 ? -28.479 -2.601 26.629 1.00 52.53 125 SER A N 1
ATOM 975 C CA . SER A 1 125 ? -29.512 -3.423 27.293 1.00 52.53 125 SER A CA 1
ATOM 976 C C . SER A 1 125 ? -29.466 -3.328 28.819 1.00 52.53 125 SER A C 1
ATOM 978 O O . SER A 1 125 ? -30.497 -3.261 29.478 1.00 52.53 125 SER A O 1
ATOM 980 N N . ASP A 1 126 ? -28.259 -3.224 29.365 1.00 54.41 126 ASP A N 1
ATOM 981 C CA . ASP A 1 126 ? -27.977 -3.263 30.799 1.00 54.41 126 ASP A CA 1
ATOM 982 C C . ASP A 1 126 ? -28.254 -1.914 31.496 1.00 54.41 126 ASP A C 1
ATOM 984 O O . ASP A 1 126 ? -28.181 -1.809 32.718 1.00 54.41 126 ASP A O 1
ATOM 988 N N . ARG A 1 127 ? -28.550 -0.860 30.721 1.00 57.25 127 ARG A N 1
ATOM 989 C CA . ARG A 1 127 ? -28.916 0.487 31.198 1.00 57.25 127 ARG A CA 1
ATOM 990 C C . ARG A 1 127 ? -30.385 0.831 30.950 1.00 57.25 127 ARG A C 1
ATOM 992 O O . ARG A 1 127 ? -30.799 1.945 31.268 1.00 57.25 127 ARG A O 1
ATOM 999 N N . CYS A 1 128 ? -31.166 -0.085 30.377 1.00 54.59 128 CYS A N 1
ATOM 1000 C CA . CYS A 1 128 ? -32.597 0.115 30.180 1.00 54.59 128 CYS A CA 1
ATOM 1001 C C . CYS A 1 128 ? -33.335 0.044 31.531 1.00 54.59 128 CYS A C 1
ATOM 1003 O O . CYS A 1 128 ? -33.248 -0.977 32.214 1.00 54.59 128 CYS A O 1
ATOM 1005 N N . PRO A 1 129 ? -34.074 1.096 31.939 1.00 54.41 129 PRO A N 1
ATOM 1006 C CA . PRO A 1 129 ? -34.918 1.018 33.123 1.00 54.41 129 PRO A CA 1
ATOM 1007 C C . PRO A 1 129 ? -36.119 0.078 32.884 1.00 54.41 129 PRO A C 1
ATOM 1009 O O . PRO A 1 129 ? -36.566 -0.041 31.742 1.00 54.41 129 PRO A O 1
ATOM 1012 N N . PRO A 1 130 ? -36.703 -0.547 33.929 1.00 53.12 130 PRO A N 1
ATOM 1013 C CA . PRO A 1 130 ? -37.696 -1.630 33.803 1.00 53.12 130 PRO A CA 1
ATOM 1014 C C . PRO A 1 130 ? -39.106 -1.195 33.362 1.00 53.12 130 PRO A C 1
ATOM 1016 O O . PRO A 1 130 ? -40.094 -1.816 33.733 1.00 53.12 130 PRO A O 1
ATOM 1019 N N . SER A 1 131 ? -39.240 -0.105 32.613 1.00 49.81 131 SER A N 1
ATOM 1020 C CA . SER A 1 131 ? -40.541 0.434 32.208 1.00 49.81 131 SER A CA 1
ATOM 1021 C C . SER A 1 131 ? -40.435 0.979 30.797 1.00 49.81 131 SER A C 1
ATOM 1023 O O . SER A 1 131 ? -39.752 1.981 30.638 1.00 49.81 131 SER A O 1
ATOM 1025 N N . ASP A 1 132 ? -41.027 0.283 29.814 1.00 52.94 132 ASP A N 1
ATOM 1026 C CA . ASP A 1 132 ? -41.514 0.653 28.458 1.00 52.94 132 ASP A CA 1
ATOM 1027 C C . ASP A 1 132 ? -40.935 1.879 27.705 1.00 52.94 132 ASP A C 1
ATOM 1029 O O . ASP A 1 132 ? -41.519 2.381 26.748 1.00 52.94 132 ASP A O 1
ATOM 1033 N N . ARG A 1 133 ? -39.768 2.381 28.098 1.00 56.19 133 ARG A N 1
ATOM 1034 C CA . ARG A 1 133 ? -39.093 3.574 27.572 1.00 56.19 133 ARG A CA 1
ATOM 1035 C C . ARG A 1 133 ? -37.956 3.211 26.632 1.00 56.19 133 ARG A C 1
ATOM 1037 O O . ARG A 1 133 ? -37.362 4.107 26.036 1.00 56.19 133 ARG A O 1
ATOM 1044 N N . CYS A 1 134 ? -37.634 1.926 26.508 1.00 56.84 134 CYS A N 1
ATOM 1045 C CA . CYS A 1 134 ? -36.658 1.477 25.533 1.00 56.84 134 CYS A CA 1
ATOM 1046 C C . CYS A 1 134 ? -37.340 1.297 24.167 1.00 56.84 134 CYS A C 1
ATOM 1048 O O . CYS A 1 134 ? -38.451 0.764 24.104 1.00 56.84 134 CYS A O 1
ATOM 1050 N N . PRO A 1 135 ? -36.720 1.772 23.069 1.00 58.62 135 PRO A N 1
ATOM 1051 C CA . PRO A 1 135 ? -37.268 1.580 21.733 1.00 58.62 135 PRO A CA 1
ATOM 1052 C C . PRO A 1 135 ? -37.467 0.081 21.448 1.00 58.62 135 PRO A C 1
ATOM 1054 O O . PRO A 1 135 ? -36.644 -0.723 21.888 1.00 58.62 135 PRO A O 1
ATOM 1057 N N . PRO A 1 136 ? -38.515 -0.314 20.701 1.00 57.84 136 PRO A N 1
ATOM 1058 C CA . PRO A 1 136 ? -38.726 -1.714 20.331 1.00 57.84 136 PRO A CA 1
ATOM 1059 C C . PRO A 1 136 ? -37.496 -2.291 19.609 1.00 57.84 136 PRO A C 1
ATOM 1061 O O . PRO A 1 136 ? -36.821 -1.568 18.869 1.00 57.84 136 PRO A O 1
ATOM 1064 N N . SER A 1 137 ? -37.219 -3.589 19.800 1.00 53.78 137 SER A N 1
ATOM 1065 C CA . SER A 1 137 ? -36.024 -4.293 19.283 1.00 53.78 137 SER A CA 1
ATOM 1066 C C . SER A 1 137 ? -35.792 -4.100 17.785 1.00 53.78 137 SER A C 1
ATOM 1068 O O . SER A 1 137 ? -34.655 -4.051 17.328 1.00 53.78 137 SER A O 1
ATOM 1070 N N . ASP A 1 138 ? -36.872 -3.922 17.030 1.00 56.03 138 ASP A N 1
ATOM 1071 C CA . ASP A 1 138 ? -36.851 -3.749 15.578 1.00 56.03 138 ASP A CA 1
ATOM 1072 C C . ASP A 1 138 ? -36.336 -2.361 15.151 1.00 56.03 138 ASP A C 1
ATOM 1074 O O . ASP A 1 138 ? -35.968 -2.158 13.994 1.00 56.03 138 ASP A O 1
ATOM 1078 N N . ARG A 1 139 ? -36.294 -1.392 16.080 1.00 55.72 139 ARG A N 1
ATOM 1079 C CA . ARG A 1 139 ? -35.746 -0.039 15.873 1.00 55.72 139 ARG A CA 1
ATOM 1080 C C . ARG A 1 139 ? -34.311 0.119 16.374 1.00 55.72 139 ARG A C 1
ATOM 1082 O O . ARG A 1 139 ? -33.621 1.004 15.880 1.00 55.72 139 ARG A O 1
ATOM 1089 N N . CYS A 1 140 ? -33.861 -0.712 17.313 1.00 54.78 140 CYS A N 1
ATOM 1090 C CA . CYS A 1 140 ? -32.487 -0.734 17.826 1.00 54.78 140 CYS A CA 1
ATOM 1091 C C . CYS A 1 140 ? -31.891 -2.143 17.635 1.00 54.78 140 CYS A C 1
ATOM 1093 O O . CYS A 1 140 ? -31.782 -2.891 18.611 1.00 54.78 140 CYS A O 1
ATOM 1095 N N . PRO A 1 141 ? -31.516 -2.539 16.399 1.00 56.97 141 PRO A N 1
ATOM 1096 C CA . PRO A 1 141 ? -30.815 -3.800 16.194 1.00 56.97 141 PRO A CA 1
ATOM 1097 C C . PRO A 1 141 ? -29.506 -3.813 17.007 1.00 56.97 141 PRO A C 1
ATOM 1099 O O . PRO A 1 141 ? -28.893 -2.755 17.189 1.00 56.97 141 PRO A O 1
ATOM 1102 N N . PRO A 1 142 ? -29.043 -4.983 17.488 1.00 55.62 142 PRO A N 1
ATOM 1103 C CA . PRO A 1 142 ? -27.786 -5.077 18.221 1.00 55.62 142 PRO A CA 1
ATOM 1104 C C . PRO A 1 142 ? -26.653 -4.462 17.398 1.00 55.62 142 PRO A C 1
ATOM 1106 O O . PRO A 1 142 ? -26.498 -4.794 16.221 1.00 55.62 142 PRO A O 1
ATOM 1109 N N . ARG A 1 143 ? -25.852 -3.586 18.017 1.00 53.94 143 ARG A N 1
ATOM 1110 C CA . ARG A 1 143 ? -24.708 -2.904 17.382 1.00 53.94 143 ARG A CA 1
ATOM 1111 C C . ARG A 1 143 ? -23.810 -3.880 16.609 1.00 53.94 143 ARG A C 1
ATOM 1113 O O . ARG A 1 143 ? -23.412 -3.575 15.490 1.00 53.94 143 ARG A O 1
ATOM 1120 N N . ASP A 1 144 ? -23.599 -5.075 17.160 1.00 58.62 144 ASP A N 1
ATOM 1121 C CA . ASP A 1 144 ? -22.866 -6.187 16.542 1.00 58.62 144 ASP A CA 1
ATOM 1122 C C . ASP A 1 144 ? -23.413 -6.575 15.155 1.00 58.62 144 ASP A C 1
ATOM 1124 O O . ASP A 1 144 ? -22.645 -6.776 14.222 1.00 58.62 144 ASP A O 1
ATOM 1128 N N . SER A 1 145 ? -24.738 -6.619 14.977 1.00 58.28 145 SER A N 1
ATOM 1129 C CA . SER A 1 145 ? -25.371 -7.038 13.714 1.00 58.28 145 SER A CA 1
ATOM 1130 C C . SER A 1 145 ? -25.227 -5.996 12.594 1.00 58.28 145 SER A C 1
ATOM 1132 O O . SER A 1 145 ? -25.055 -6.362 11.434 1.00 58.28 145 SER A O 1
ATOM 1134 N N . CYS A 1 146 ? -25.245 -4.700 12.933 1.00 58.78 146 CYS A N 1
ATOM 1135 C CA . CYS A 1 146 ? -24.985 -3.604 11.985 1.00 58.78 146 CYS A CA 1
ATOM 1136 C C . CYS A 1 146 ? -23.513 -3.612 11.529 1.00 58.78 146 CYS A C 1
ATOM 1138 O O . CYS A 1 146 ? -23.207 -3.465 10.343 1.00 58.78 146 CYS A O 1
ATOM 1140 N N . LEU A 1 147 ? -22.607 -3.862 12.479 1.00 63.88 147 LEU A N 1
ATOM 1141 C CA . LEU A 1 147 ? -21.167 -3.966 12.259 1.00 63.88 147 LEU A CA 1
ATOM 1142 C C . LEU A 1 147 ? -20.825 -5.152 11.338 1.00 63.88 147 LEU A C 1
ATOM 1144 O O . LEU A 1 147 ? -20.058 -4.994 10.392 1.00 63.88 147 LEU A O 1
ATOM 1148 N N . ASP A 1 148 ? -21.453 -6.310 11.554 1.00 67.88 148 ASP A N 1
ATOM 1149 C CA . ASP A 1 148 ? -21.225 -7.526 10.763 1.00 67.88 148 ASP A CA 1
ATOM 1150 C C . ASP A 1 148 ? -21.695 -7.401 9.304 1.00 67.88 148 ASP A C 1
ATOM 1152 O O . ASP A 1 148 ? -21.040 -7.909 8.392 1.00 67.88 148 ASP A O 1
ATOM 1156 N N . ALA A 1 149 ? -22.797 -6.688 9.051 1.00 67.69 149 ALA A N 1
ATOM 1157 C CA . ALA A 1 149 ? -23.274 -6.438 7.691 1.00 67.69 149 ALA A CA 1
ATOM 1158 C C . ALA A 1 149 ? -22.335 -5.499 6.916 1.00 67.69 149 ALA A C 1
ATOM 1160 O O . ALA A 1 149 ? -21.986 -5.775 5.766 1.00 67.69 149 ALA A O 1
ATOM 1161 N N . CYS A 1 150 ? -21.887 -4.414 7.552 1.00 69.75 150 CYS A N 1
ATOM 1162 C CA . CYS A 1 150 ? -20.964 -3.463 6.937 1.00 69.75 150 CYS A CA 1
ATOM 1163 C C . CYS A 1 150 ? -19.564 -4.102 6.719 1.00 69.75 150 CYS A C 1
ATOM 1165 O O . CYS A 1 150 ? -18.963 -3.896 5.662 1.00 69.75 150 CYS A O 1
ATOM 1167 N N . ARG A 1 151 ? -19.115 -5.012 7.602 1.00 76.44 151 ARG A N 1
ATOM 1168 C CA . ARG A 1 151 ? -17.946 -5.883 7.358 1.00 76.44 151 ARG A CA 1
ATOM 1169 C C . ARG A 1 151 ? -18.115 -6.798 6.150 1.00 76.44 151 ARG A C 1
ATOM 1171 O O . ARG A 1 151 ? -17.190 -6.917 5.354 1.00 76.44 151 ARG A O 1
ATOM 1178 N N . LEU A 1 152 ? -19.274 -7.444 6.001 1.00 79.38 152 LEU A N 1
ATOM 1179 C CA . LEU A 1 152 ? -19.523 -8.373 4.896 1.00 79.38 152 LEU A CA 1
ATOM 1180 C C . LEU A 1 152 ? -19.467 -7.668 3.534 1.00 79.38 152 LEU A C 1
ATOM 1182 O O . LEU A 1 152 ? -18.831 -8.174 2.614 1.00 79.38 152 LEU A O 1
ATOM 1186 N N . VAL A 1 153 ? -20.097 -6.494 3.408 1.00 78.69 153 VAL A N 1
ATOM 1187 C CA . VAL A 1 153 ? -20.073 -5.706 2.161 1.00 78.69 153 VAL A CA 1
ATOM 1188 C C . VAL A 1 153 ? -18.641 -5.338 1.778 1.00 78.69 153 VAL A C 1
ATOM 1190 O O . VAL A 1 153 ? -18.239 -5.513 0.627 1.00 78.69 153 VAL A O 1
ATOM 1193 N N . LEU A 1 154 ? -17.854 -4.870 2.747 1.00 77.31 154 LEU A N 1
ATOM 1194 C CA . LEU A 1 154 ? -16.462 -4.491 2.516 1.00 77.31 154 LEU A CA 1
ATOM 1195 C C . LEU A 1 154 ? -15.590 -5.706 2.186 1.00 77.31 154 LEU A C 1
ATOM 1197 O O . LEU A 1 154 ? -14.751 -5.623 1.294 1.00 77.31 154 LEU A O 1
ATOM 1201 N N . LEU A 1 155 ? -15.833 -6.855 2.820 1.00 84.25 155 LEU A N 1
ATOM 1202 C CA . LEU A 1 155 ? -15.135 -8.100 2.507 1.00 84.25 155 LEU A CA 1
ATOM 1203 C C . LEU A 1 155 ? -15.400 -8.555 1.067 1.00 84.25 155 LEU A C 1
ATOM 1205 O O . LEU A 1 155 ? -14.467 -8.949 0.366 1.00 84.25 155 LEU A O 1
ATOM 1209 N N . VAL A 1 156 ? -16.656 -8.485 0.616 1.00 86.69 156 VAL A N 1
ATOM 1210 C CA . VAL A 1 156 ? -17.018 -8.792 -0.774 1.00 86.69 156 VAL A CA 1
ATOM 1211 C C . VAL A 1 156 ? -16.281 -7.855 -1.726 1.00 86.69 156 VAL A C 1
ATOM 1213 O O . VAL A 1 156 ? -15.686 -8.329 -2.688 1.00 86.69 156 VAL A O 1
ATOM 1216 N N . LEU A 1 157 ? -16.240 -6.554 -1.431 1.00 88.31 157 LEU A N 1
ATOM 1217 C CA . LEU A 1 157 ? -15.517 -5.578 -2.247 1.00 88.31 157 LEU A CA 1
ATOM 1218 C C . LEU A 1 157 ? -14.015 -5.891 -2.328 1.00 88.31 157 LEU A C 1
ATOM 1220 O O . LEU A 1 157 ? -13.462 -5.928 -3.425 1.00 88.31 157 LEU A O 1
ATOM 1224 N N . VAL A 1 158 ? -13.365 -6.190 -1.200 1.00 89.62 158 VAL A N 1
ATOM 1225 C CA . VAL A 1 158 ? -11.940 -6.569 -1.166 1.00 89.62 158 VAL A CA 1
ATOM 1226 C C . VAL A 1 158 ? -11.675 -7.821 -2.002 1.00 89.62 158 VAL A C 1
ATOM 1228 O O . VA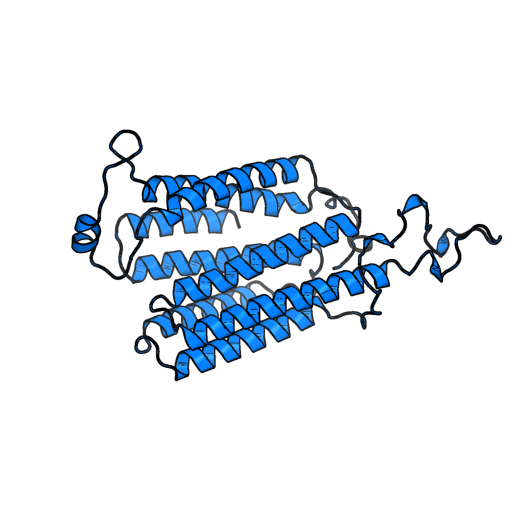L A 1 158 ? -10.711 -7.862 -2.768 1.00 89.62 158 VAL A O 1
ATOM 1231 N N . ASN A 1 159 ? -12.537 -8.835 -1.898 1.00 92.44 159 ASN A N 1
ATOM 1232 C CA . ASN A 1 159 ? -12.401 -10.063 -2.680 1.00 92.44 159 ASN A CA 1
ATOM 1233 C C . ASN A 1 159 ? -12.622 -9.813 -4.176 1.00 92.44 159 ASN A C 1
ATOM 1235 O O . ASN A 1 159 ? -11.849 -10.315 -4.985 1.00 92.44 159 ASN A O 1
ATOM 1239 N N . LEU A 1 160 ? -13.614 -9.001 -4.557 1.00 94.69 160 LEU A N 1
ATOM 1240 C CA . LEU A 1 160 ? -13.857 -8.646 -5.958 1.00 94.69 160 LEU A CA 1
ATOM 1241 C C . LEU A 1 160 ? -12.651 -7.938 -6.586 1.00 94.69 160 LEU A C 1
ATOM 1243 O O . LEU A 1 160 ? -12.260 -8.274 -7.705 1.00 94.69 160 LEU A O 1
ATOM 1247 N N . VAL A 1 161 ? -12.027 -7.001 -5.864 1.00 95.81 161 VAL A N 1
ATOM 1248 C CA . VAL A 1 161 ? -10.829 -6.303 -6.353 1.00 95.81 161 VAL A CA 1
ATOM 1249 C C . VAL A 1 161 ? -9.654 -7.272 -6.494 1.00 95.81 161 VAL A C 1
ATOM 1251 O O . VAL A 1 161 ? -8.990 -7.276 -7.527 1.00 95.81 161 VAL A O 1
ATOM 1254 N N . ASN A 1 162 ? -9.429 -8.148 -5.514 1.00 96.12 162 ASN A N 1
ATOM 1255 C CA . ASN A 1 162 ? -8.348 -9.134 -5.586 1.00 96.12 162 ASN A CA 1
ATOM 1256 C C . ASN A 1 162 ? -8.546 -10.161 -6.709 1.00 96.12 162 ASN A C 1
ATOM 1258 O O . ASN A 1 162 ? -7.591 -10.473 -7.413 1.00 96.12 162 ASN A O 1
ATOM 1262 N N . VAL A 1 163 ? -9.774 -10.644 -6.922 1.00 96.25 163 VAL A N 1
ATOM 1263 C CA . VAL A 1 163 ? -10.102 -11.511 -8.065 1.00 96.25 163 VAL A CA 1
ATOM 1264 C C . VAL A 1 163 ? -9.841 -10.780 -9.379 1.00 96.25 163 VAL A C 1
ATOM 1266 O O . VAL A 1 163 ? -9.261 -11.361 -10.291 1.00 96.25 163 VAL A O 1
ATOM 1269 N N . SER A 1 164 ? -10.205 -9.499 -9.470 1.00 96.25 164 SER A N 1
ATOM 1270 C CA . SER A 1 164 ? -9.940 -8.689 -10.664 1.00 96.25 164 SER A CA 1
ATOM 1271 C C . SER A 1 164 ? -8.439 -8.549 -10.937 1.00 96.25 164 SER A C 1
ATOM 1273 O O . SER A 1 164 ? -8.018 -8.704 -12.080 1.00 96.25 164 SER A O 1
ATOM 1275 N N . LEU A 1 165 ? -7.622 -8.327 -9.900 1.00 96.19 165 LEU A N 1
ATOM 1276 C CA . LEU A 1 165 ? -6.160 -8.287 -10.023 1.00 96.19 165 LEU A CA 1
ATOM 1277 C C . LEU A 1 165 ? -5.591 -9.641 -10.469 1.00 96.19 165 LEU A C 1
ATOM 1279 O O . LEU A 1 165 ? -4.765 -9.682 -11.378 1.00 96.19 165 LEU A O 1
ATOM 1283 N N . ALA A 1 166 ? -6.075 -10.748 -9.899 1.00 96.06 166 ALA A N 1
ATOM 1284 C CA . ALA A 1 166 ? -5.647 -12.090 -10.286 1.00 96.06 166 ALA A CA 1
ATOM 1285 C C . ALA A 1 166 ? -5.983 -12.398 -11.757 1.00 96.06 166 ALA A C 1
ATOM 1287 O O . ALA A 1 166 ? -5.137 -12.912 -12.488 1.00 96.06 166 ALA A O 1
ATOM 1288 N N . VAL A 1 167 ? -7.193 -12.045 -12.209 1.00 95.94 167 VAL A N 1
ATOM 1289 C CA . VAL A 1 167 ? -7.620 -12.192 -13.611 1.00 95.94 167 VAL A CA 1
ATOM 1290 C C . VAL A 1 167 ? -6.797 -11.294 -14.535 1.00 95.94 167 VAL A C 1
ATOM 1292 O O . VAL A 1 167 ? -6.376 -11.746 -15.596 1.00 95.94 167 VAL A O 1
ATOM 1295 N N . TYR A 1 168 ? -6.524 -10.050 -14.135 1.00 95.19 168 TYR A N 1
ATOM 1296 C CA . TYR A 1 168 ? -5.656 -9.147 -14.891 1.00 95.19 168 TYR A CA 1
ATOM 1297 C C . TYR A 1 168 ? -4.262 -9.755 -15.100 1.00 95.19 168 TYR A C 1
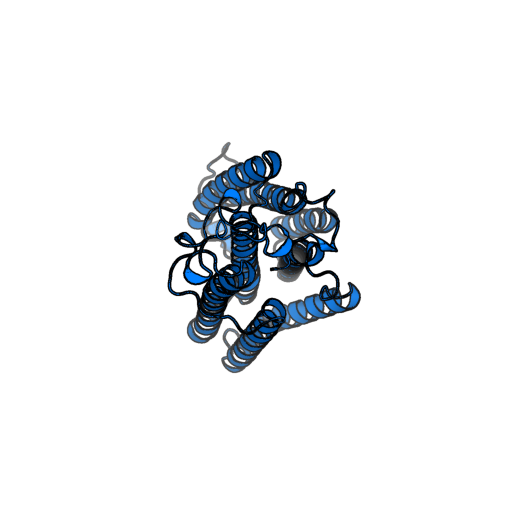ATOM 1299 O O . TYR A 1 168 ? -3.784 -9.781 -16.232 1.00 95.19 168 TYR A O 1
ATOM 1307 N N . GLY A 1 169 ? -3.652 -10.306 -14.044 1.00 93.12 169 GLY A N 1
ATOM 1308 C CA . GLY A 1 169 ? -2.358 -10.988 -14.132 1.00 93.12 169 GLY A CA 1
ATOM 1309 C C . GLY A 1 169 ? -2.382 -12.175 -15.099 1.00 93.12 169 GLY A C 1
ATOM 1310 O O . GLY A 1 169 ? -1.514 -12.287 -15.958 1.00 93.12 169 GLY A O 1
ATOM 1311 N N . LEU A 1 170 ? -3.428 -13.008 -15.040 1.00 93.25 170 LEU A N 1
ATOM 1312 C CA . LEU A 1 170 ? -3.600 -14.156 -15.943 1.00 93.25 170 LEU A CA 1
ATOM 1313 C C . LEU A 1 170 ? -3.750 -13.768 -17.418 1.00 93.25 170 LEU A C 1
ATOM 1315 O O . LEU A 1 170 ? -3.251 -14.475 -18.292 1.00 93.25 170 LEU A O 1
ATOM 1319 N N . VAL A 1 171 ? -4.478 -12.686 -17.699 1.00 93.31 171 VAL A N 1
ATOM 1320 C CA . VAL A 1 171 ? -4.793 -12.271 -19.072 1.00 93.31 171 VAL A CA 1
ATOM 1321 C C . VAL A 1 171 ? -3.646 -11.473 -19.677 1.00 93.31 171 VAL A C 1
ATOM 1323 O O . VAL A 1 171 ? -3.189 -11.799 -20.771 1.00 93.31 171 VAL A O 1
ATOM 1326 N N . GLN A 1 172 ? -3.193 -10.433 -18.976 1.00 91.69 172 GLN A N 1
ATOM 1327 C CA . GLN A 1 172 ? -2.219 -9.486 -19.514 1.00 91.69 172 GLN A CA 1
ATOM 1328 C C . GLN A 1 172 ? -0.787 -9.986 -19.380 1.00 91.69 172 GLN A C 1
ATOM 1330 O O . GLN A 1 172 ? 0.019 -9.675 -20.248 1.00 91.69 172 GLN A O 1
ATOM 1335 N N . ARG A 1 173 ? -0.484 -10.762 -18.325 1.00 90.88 173 ARG A N 1
ATOM 1336 C CA . ARG A 1 173 ? 0.862 -11.274 -18.020 1.00 90.88 173 ARG A CA 1
ATOM 1337 C C . ARG A 1 173 ? 1.932 -10.193 -18.236 1.00 90.88 173 ARG A C 1
ATOM 1339 O O . ARG A 1 173 ? 2.767 -10.349 -19.127 1.00 90.88 173 ARG A O 1
ATOM 1346 N N . PRO A 1 174 ? 1.842 -9.065 -17.500 1.00 86.38 174 PRO A N 1
ATOM 1347 C CA . PRO A 1 174 ? 2.760 -7.945 -17.678 1.00 86.38 174 PRO A CA 1
ATOM 1348 C C . PRO A 1 174 ? 4.214 -8.410 -17.553 1.00 86.38 174 PRO A C 1
ATOM 1350 O O . PRO A 1 174 ? 4.502 -9.285 -16.738 1.00 86.38 174 PRO A O 1
ATOM 1353 N N . ALA A 1 175 ? 5.101 -7.813 -18.352 1.00 80.06 175 ALA A N 1
ATOM 1354 C CA . ALA A 1 175 ? 6.532 -8.117 -18.328 1.00 80.06 175 ALA A CA 1
ATOM 1355 C C . ALA A 1 175 ? 7.137 -7.839 -16.942 1.00 80.06 175 ALA A C 1
ATOM 1357 O O . ALA A 1 175 ? 7.844 -8.672 -16.384 1.00 80.06 175 ALA A O 1
ATOM 1358 N N . ASP A 1 176 ? 6.744 -6.721 -16.327 1.00 85.44 176 ASP A N 1
ATOM 1359 C CA . ASP A 1 176 ? 7.120 -6.388 -14.959 1.00 85.44 176 ASP A CA 1
ATOM 1360 C C . ASP A 1 176 ? 6.201 -7.081 -13.933 1.00 85.44 176 ASP A C 1
ATOM 1362 O O . ASP A 1 176 ? 5.148 -6.566 -13.524 1.00 85.44 176 ASP A O 1
ATOM 1366 N N . PHE A 1 177 ? 6.608 -8.285 -13.523 1.00 89.94 177 PHE A N 1
ATOM 1367 C CA . PHE A 1 177 ? 5.940 -9.047 -12.470 1.00 89.94 177 PHE A CA 1
ATOM 1368 C C . PHE A 1 177 ? 5.951 -8.316 -11.120 1.00 89.94 177 PHE A C 1
ATOM 1370 O O . PHE A 1 177 ? 4.962 -8.358 -10.383 1.00 89.94 177 PHE A O 1
ATOM 1377 N N . ASP A 1 178 ? 7.039 -7.624 -10.799 1.00 89.88 178 ASP A N 1
ATOM 1378 C CA . ASP A 1 178 ? 7.223 -6.973 -9.507 1.00 89.88 178 ASP A CA 1
ATOM 1379 C C . ASP A 1 178 ? 6.298 -5.778 -9.331 1.00 89.88 178 ASP A C 1
ATOM 1381 O O . ASP A 1 178 ? 5.675 -5.635 -8.277 1.00 89.88 178 ASP A O 1
ATOM 1385 N N . SER A 1 179 ? 6.098 -4.986 -10.385 1.00 89.00 179 SER A N 1
ATOM 1386 C CA . SER A 1 179 ? 5.076 -3.937 -10.406 1.00 89.00 179 SER A CA 1
ATOM 1387 C C . SER A 1 179 ? 3.668 -4.505 -10.192 1.00 89.00 179 SER A C 1
ATOM 1389 O O . SER A 1 179 ? 2.859 -3.917 -9.467 1.00 89.00 179 SER A O 1
ATOM 1391 N N . HIS A 1 180 ? 3.355 -5.672 -10.773 1.00 92.50 180 HIS A N 1
ATOM 1392 C CA . HIS A 1 180 ? 2.071 -6.345 -10.545 1.00 92.50 180 HIS A CA 1
ATOM 1393 C C . HIS A 1 180 ? 1.920 -6.819 -9.092 1.00 92.50 180 HIS A C 1
ATOM 1395 O O . HIS A 1 180 ? 0.879 -6.592 -8.466 1.00 92.50 180 HIS A O 1
ATOM 1401 N N . LEU A 1 181 ? 2.959 -7.442 -8.535 1.00 94.38 181 LEU A N 1
ATOM 1402 C CA . LEU A 1 181 ? 2.981 -7.887 -7.145 1.00 94.38 181 LEU A CA 1
ATOM 1403 C C . LEU A 1 181 ? 2.864 -6.701 -6.178 1.00 94.38 181 LEU A C 1
ATOM 1405 O O . LEU A 1 181 ? 2.050 -6.735 -5.253 1.00 94.38 181 LEU A O 1
ATOM 1409 N N . LEU A 1 182 ? 3.606 -5.620 -6.419 1.00 93.50 182 LEU A N 1
ATOM 1410 C CA . LEU A 1 182 ? 3.557 -4.392 -5.628 1.00 93.50 182 LEU A CA 1
ATOM 1411 C C . LEU A 1 182 ? 2.162 -3.766 -5.663 1.00 93.50 182 LEU A C 1
ATOM 1413 O O . LEU A 1 182 ? 1.633 -3.380 -4.616 1.00 93.50 182 LEU A O 1
ATOM 1417 N N . ALA A 1 183 ? 1.524 -3.734 -6.836 1.00 94.00 183 ALA A N 1
ATOM 1418 C CA . ALA A 1 183 ? 0.156 -3.253 -6.977 1.00 94.00 183 ALA A CA 1
ATOM 1419 C C . ALA A 1 183 ? -0.825 -4.047 -6.099 1.00 94.00 183 ALA A C 1
ATOM 1421 O O . ALA A 1 183 ? -1.685 -3.442 -5.458 1.00 94.00 183 ALA A O 1
ATOM 1422 N N . ILE A 1 184 ? -0.672 -5.374 -5.982 1.00 95.38 184 ILE A N 1
ATOM 1423 C CA . ILE A 1 184 ? -1.490 -6.189 -5.068 1.00 95.38 184 ILE A CA 1
ATOM 1424 C C . ILE A 1 184 ? -1.313 -5.721 -3.617 1.00 95.38 184 ILE A C 1
ATOM 1426 O O . ILE A 1 184 ? -2.313 -5.524 -2.921 1.00 95.38 184 ILE A O 1
ATOM 1430 N N . PHE A 1 185 ? -0.078 -5.510 -3.153 1.00 94.94 185 PHE A N 1
ATOM 1431 C CA . PHE A 1 185 ? 0.188 -5.035 -1.790 1.00 94.94 185 PHE A CA 1
ATOM 1432 C C . PHE A 1 185 ? -0.393 -3.639 -1.535 1.00 94.94 185 PHE A C 1
ATOM 1434 O O . PHE A 1 185 ? -1.076 -3.437 -0.528 1.00 94.94 185 PHE A O 1
ATOM 1441 N N . ILE A 1 186 ? -0.167 -2.688 -2.445 1.00 94.19 186 ILE A N 1
ATOM 1442 C CA . ILE A 1 186 ? -0.624 -1.300 -2.303 1.00 94.19 186 ILE A CA 1
ATOM 1443 C C . ILE A 1 186 ? -2.153 -1.221 -2.337 1.00 94.19 186 ILE A C 1
ATOM 1445 O O . ILE A 1 186 ? -2.752 -0.600 -1.458 1.00 94.19 186 ILE A O 1
ATOM 1449 N N . VAL A 1 187 ? -2.806 -1.881 -3.299 1.00 95.12 187 VAL A N 1
ATOM 1450 C CA . VAL A 1 187 ? -4.273 -1.882 -3.403 1.00 95.12 187 VAL A CA 1
ATOM 1451 C C . VAL A 1 187 ? -4.897 -2.506 -2.157 1.00 95.12 187 VAL A C 1
ATOM 1453 O O . VAL A 1 187 ? -5.829 -1.933 -1.595 1.00 95.12 187 VAL A O 1
ATOM 1456 N N . ASN A 1 188 ? -4.365 -3.629 -1.664 1.00 93.38 188 ASN A N 1
ATOM 1457 C CA . ASN A 1 188 ? -4.858 -4.230 -0.423 1.00 93.38 188 ASN A CA 1
ATOM 1458 C C . ASN A 1 188 ? -4.625 -3.338 0.800 1.00 93.38 188 ASN A C 1
ATOM 1460 O O . ASN A 1 188 ? -5.510 -3.248 1.649 1.00 93.38 188 ASN A O 1
ATOM 1464 N N . LEU A 1 189 ? -3.485 -2.648 0.891 1.00 93.25 189 LEU A N 1
ATOM 1465 C CA . LEU A 1 189 ? -3.222 -1.700 1.972 1.00 93.25 189 LEU A CA 1
ATOM 1466 C C . LEU A 1 189 ? -4.217 -0.531 1.948 1.00 93.25 189 LEU A C 1
ATOM 1468 O O . LEU A 1 189 ? -4.774 -0.198 2.991 1.00 93.25 189 LEU A O 1
ATOM 1472 N N . ILE A 1 190 ? -4.488 0.056 0.778 1.00 93.56 190 ILE A N 1
ATOM 1473 C CA . ILE A 1 190 ? -5.461 1.150 0.622 1.00 93.56 190 ILE A CA 1
ATOM 1474 C C . ILE A 1 190 ? -6.872 0.674 0.978 1.00 93.56 190 ILE A C 1
ATOM 1476 O O . ILE A 1 190 ? -7.575 1.345 1.733 1.00 93.56 190 ILE A O 1
ATOM 1480 N N . LEU A 1 191 ? -7.282 -0.494 0.474 1.00 91.56 191 LEU A N 1
ATOM 1481 C CA . LEU A 1 191 ? -8.583 -1.082 0.790 1.00 91.56 191 LEU A CA 1
ATOM 1482 C C . LEU A 1 191 ? -8.731 -1.351 2.289 1.00 91.56 191 LEU A C 1
ATOM 1484 O O . LEU A 1 191 ? -9.763 -1.019 2.872 1.00 91.56 191 LEU A O 1
ATOM 1488 N N . TYR A 1 192 ? -7.702 -1.917 2.922 1.00 89.44 192 TYR A N 1
ATOM 1489 C CA . TYR A 1 192 ? -7.721 -2.225 4.347 1.00 89.44 192 TYR A CA 1
ATOM 1490 C C . TYR A 1 192 ? -7.688 -0.964 5.216 1.00 89.44 192 TYR A C 1
ATOM 1492 O O . TYR A 1 192 ? -8.428 -0.878 6.191 1.00 89.44 192 TYR A O 1
ATOM 1500 N N . LEU A 1 193 ? -6.909 0.051 4.842 1.00 92.38 193 LEU A N 1
ATOM 1501 C CA . LEU A 1 193 ? -6.915 1.354 5.505 1.00 92.38 193 LEU A CA 1
ATOM 1502 C C . LEU A 1 193 ? -8.283 2.042 5.379 1.00 92.38 193 LEU A C 1
ATOM 1504 O O . LEU A 1 193 ? -8.810 2.555 6.365 1.00 92.38 193 LEU A O 1
ATOM 1508 N N . GLY A 1 194 ? -8.883 2.027 4.186 1.00 90.75 194 GLY A N 1
ATOM 1509 C CA . GLY A 1 194 ? -10.222 2.567 3.953 1.00 90.75 194 GLY A CA 1
ATOM 1510 C C . GLY A 1 194 ? -11.281 1.842 4.785 1.00 90.75 194 GLY A C 1
ATOM 1511 O O . GLY A 1 194 ? -12.093 2.488 5.448 1.00 90.75 194 GLY A O 1
ATOM 1512 N N . PHE A 1 195 ? -11.218 0.507 4.822 1.00 87.50 195 PHE A N 1
ATOM 1513 C CA . PHE A 1 195 ? -12.026 -0.328 5.712 1.00 87.50 195 PHE A CA 1
ATOM 1514 C C . PHE A 1 195 ? -11.838 0.076 7.179 1.00 87.50 195 PHE A C 1
ATOM 1516 O O . PHE A 1 195 ? -12.817 0.304 7.887 1.00 87.50 195 PHE A O 1
ATOM 1523 N N . TYR A 1 196 ? -10.590 0.219 7.621 1.00 88.88 196 TYR A N 1
ATOM 1524 C CA . TYR A 1 196 ? -10.247 0.554 8.996 1.00 88.88 196 TYR A CA 1
ATOM 1525 C C . TYR A 1 196 ? -10.836 1.902 9.421 1.00 88.88 196 TYR A C 1
ATOM 1527 O O . TYR A 1 196 ? -11.527 1.990 10.438 1.00 88.88 196 TYR A O 1
ATOM 1535 N N . ILE A 1 197 ? -10.625 2.945 8.610 1.00 90.25 197 ILE A N 1
ATOM 1536 C CA . ILE A 1 197 ? -11.173 4.285 8.848 1.00 90.25 197 ILE A CA 1
ATOM 1537 C C . ILE A 1 197 ? -12.702 4.233 8.860 1.00 90.25 197 ILE A C 1
ATOM 1539 O O . ILE A 1 197 ? -13.326 4.759 9.780 1.00 90.25 197 ILE A O 1
ATOM 1543 N N . PHE A 1 198 ? -13.319 3.563 7.884 1.00 86.12 198 PHE A N 1
ATOM 1544 C CA . PHE A 1 198 ? -14.773 3.437 7.811 1.00 86.12 198 PHE A CA 1
ATOM 1545 C C . PHE A 1 198 ? -15.355 2.782 9.071 1.00 86.12 198 PHE A C 1
ATOM 1547 O O . PHE A 1 198 ? -16.279 3.322 9.682 1.00 86.12 198 PHE A O 1
ATOM 1554 N N . MET A 1 199 ? -14.782 1.663 9.519 1.00 81.44 199 MET A N 1
ATOM 1555 C CA . MET A 1 199 ? -15.239 0.965 10.723 1.00 81.44 199 MET A CA 1
ATOM 1556 C C . MET A 1 199 ? -15.018 1.782 11.997 1.00 81.44 199 MET A C 1
ATOM 1558 O O . MET A 1 199 ? -15.856 1.745 12.902 1.00 81.44 199 MET A O 1
ATOM 1562 N N . LYS A 1 200 ? -13.942 2.571 12.057 1.00 86.31 200 LYS A N 1
ATOM 1563 C CA . LYS A 1 200 ? -13.676 3.514 13.148 1.00 86.31 200 LYS A CA 1
ATOM 1564 C C . LYS A 1 200 ? -14.746 4.612 13.222 1.00 86.31 200 LYS A C 1
ATOM 1566 O O . LYS A 1 200 ? -15.238 4.920 14.310 1.00 86.31 200 LYS A O 1
ATOM 1571 N N . MET A 1 201 ? -15.176 5.135 12.070 1.00 83.81 201 MET A N 1
ATOM 1572 C CA . MET A 1 201 ? -16.266 6.114 11.978 1.00 83.81 201 MET A CA 1
ATOM 1573 C C . MET A 1 201 ? -17.621 5.509 12.366 1.00 83.81 201 MET A C 1
ATOM 1575 O O . MET A 1 201 ? -18.329 6.088 13.187 1.00 83.81 201 MET A O 1
ATOM 1579 N N . VAL A 1 202 ? -17.960 4.316 11.859 1.00 76.50 202 VAL A N 1
ATOM 1580 C CA . VAL A 1 202 ? -19.198 3.593 12.227 1.00 76.50 202 VAL A CA 1
ATOM 1581 C C . VAL A 1 202 ? -19.224 3.241 13.718 1.00 76.50 202 VAL A C 1
ATOM 1583 O O . VAL A 1 202 ? -20.279 3.246 14.350 1.00 76.50 202 VAL A O 1
ATOM 1586 N N . SER A 1 203 ? -18.059 2.978 14.309 1.00 76.62 203 SER A N 1
ATOM 1587 C CA . SER A 1 203 ? -17.922 2.688 15.738 1.00 76.62 203 SER A CA 1
ATOM 1588 C C . SER A 1 203 ? -17.960 3.936 16.630 1.00 76.62 203 SER A C 1
ATOM 1590 O O . SER A 1 203 ? -17.955 3.794 17.854 1.00 76.62 203 SER A O 1
ATOM 1592 N N . GLY A 1 204 ? -18.021 5.139 16.051 1.00 76.19 204 GLY A N 1
ATOM 1593 C CA . GLY A 1 204 ? -18.084 6.400 16.791 1.00 76.19 204 GLY A CA 1
ATOM 1594 C C . GLY A 1 204 ? -16.769 6.809 17.461 1.00 76.19 204 GLY A C 1
ATOM 1595 O O . GLY A 1 204 ? -16.790 7.648 18.352 1.00 76.19 204 GLY A O 1
ATOM 1596 N N . GLU A 1 205 ? -15.632 6.228 17.065 1.00 84.00 205 GLU A N 1
ATOM 1597 C CA . GLU A 1 205 ? -14.323 6.589 17.628 1.00 84.00 205 GLU A CA 1
ATOM 1598 C C . GLU A 1 205 ? -13.787 7.905 17.035 1.00 84.00 205 GLU A C 1
ATOM 1600 O O . GLU A 1 205 ? -13.105 8.660 17.725 1.00 84.00 205 GLU A O 1
ATOM 1605 N N . GLY A 1 206 ? -14.114 8.203 15.772 1.00 85.00 206 GLY A N 1
ATOM 1606 C CA . GLY A 1 206 ? -13.629 9.394 15.065 1.00 85.00 206 GLY A CA 1
ATOM 1607 C C . GLY A 1 206 ? -12.114 9.384 14.820 1.00 85.00 206 GLY A C 1
ATOM 1608 O O . GLY A 1 206 ? -11.411 8.467 15.231 1.00 85.00 206 GLY A O 1
ATOM 1609 N N . LEU A 1 207 ? -11.596 10.400 14.132 1.00 92.25 207 LEU A N 1
ATOM 1610 C CA . LEU A 1 207 ? -10.156 10.606 13.931 1.00 92.25 207 LEU A CA 1
ATOM 1611 C C . LEU A 1 207 ? -9.693 11.818 14.742 1.00 92.25 207 LEU A C 1
ATOM 1613 O O . LEU A 1 207 ? -10.463 12.759 14.941 1.00 92.25 207 LEU A O 1
ATOM 1617 N N . THR A 1 208 ? -8.439 11.818 15.197 1.00 93.06 208 THR A N 1
ATOM 1618 C CA . THR A 1 208 ? -7.863 13.015 15.828 1.00 93.06 208 THR A CA 1
ATOM 1619 C C . THR A 1 208 ? -7.599 14.098 14.779 1.00 93.06 208 THR A C 1
ATOM 1621 O O . THR A 1 208 ? -7.380 13.799 13.602 1.00 93.06 208 THR A O 1
ATOM 1624 N N . TYR A 1 209 ? -7.569 15.368 15.195 1.00 93.81 209 TYR A N 1
ATOM 1625 C CA . TYR A 1 209 ? -7.222 16.477 14.296 1.00 93.81 209 TYR A CA 1
ATOM 1626 C C . TYR A 1 209 ? -5.844 16.299 13.649 1.00 93.81 209 TYR A C 1
ATOM 1628 O O . TYR A 1 209 ? -5.672 16.643 12.482 1.00 93.81 209 TYR A O 1
ATOM 1636 N N . LEU A 1 210 ? -4.886 15.724 14.384 1.00 95.38 210 LEU A N 1
ATOM 1637 C CA . LEU A 1 210 ? -3.546 15.437 13.878 1.00 95.38 210 LEU A CA 1
ATOM 1638 C C . LEU A 1 210 ? -3.587 14.407 12.740 1.00 95.38 210 LEU A C 1
ATOM 1640 O O . LEU A 1 210 ? -3.021 14.643 11.675 1.00 95.38 210 LEU A O 1
ATOM 1644 N N . THR A 1 211 ? -4.323 13.306 12.921 1.00 95.38 211 THR A N 1
ATOM 1645 C CA . THR A 1 211 ? -4.511 12.295 11.872 1.00 95.38 211 THR A CA 1
ATOM 1646 C C . THR A 1 211 ? -5.204 12.882 10.648 1.00 95.38 211 THR A C 1
ATOM 1648 O O . THR A 1 211 ? -4.790 12.612 9.522 1.00 95.38 211 THR A O 1
ATOM 1651 N N . VAL A 1 212 ? -6.244 13.702 10.840 1.00 95.25 212 VAL A N 1
ATOM 1652 C CA . VAL A 1 212 ? -6.959 14.360 9.733 1.00 95.25 212 VAL A CA 1
ATOM 1653 C C . VAL A 1 212 ? -6.024 15.294 8.969 1.00 95.25 212 VAL A C 1
ATOM 1655 O O . VAL A 1 212 ? -5.999 15.248 7.740 1.00 95.25 212 VAL A O 1
ATOM 1658 N N . PHE A 1 213 ? -5.213 16.085 9.675 1.00 95.81 213 PHE A N 1
ATOM 1659 C CA . PHE A 1 213 ? -4.207 16.948 9.061 1.00 95.81 213 PHE A CA 1
ATOM 1660 C C . PHE A 1 213 ? -3.234 16.145 8.188 1.00 95.81 213 PHE A C 1
ATOM 1662 O O . PHE A 1 213 ? -3.085 16.458 7.006 1.00 95.81 213 PHE A O 1
ATOM 1669 N N . TYR A 1 214 ? -2.640 15.068 8.719 1.00 96.50 214 TYR A N 1
ATOM 1670 C CA . TYR A 1 214 ? -1.749 14.212 7.932 1.00 96.50 214 TYR A CA 1
ATOM 1671 C C . TYR A 1 214 ? -2.463 13.528 6.765 1.00 96.50 214 TYR A C 1
ATOM 1673 O O . TYR A 1 214 ? -1.880 13.427 5.689 1.00 96.50 214 TYR A O 1
ATOM 1681 N N . SER A 1 215 ? -3.723 13.119 6.934 1.00 94.56 215 SER A N 1
ATOM 1682 C CA . SER A 1 215 ? -4.523 12.491 5.873 1.00 94.56 215 SER A CA 1
ATOM 1683 C C . SER A 1 215 ? -4.747 13.446 4.700 1.00 94.56 215 SER A C 1
ATOM 1685 O O . SER A 1 215 ? -4.511 13.083 3.549 1.00 94.56 215 SER A O 1
ATOM 1687 N N . VAL A 1 216 ? -5.161 14.687 4.984 1.00 95.81 216 VAL A N 1
ATOM 1688 C CA . VAL A 1 216 ? -5.401 15.713 3.957 1.00 95.81 216 VAL A CA 1
ATOM 1689 C C . VAL A 1 216 ? -4.097 16.098 3.268 1.00 95.81 216 VAL A C 1
ATOM 1691 O O . VAL A 1 216 ? -4.038 16.107 2.040 1.00 95.81 216 VAL A O 1
ATOM 1694 N N . LEU A 1 217 ? -3.041 16.366 4.042 1.00 95.19 217 LEU A N 1
ATOM 1695 C CA . LEU A 1 217 ? -1.728 16.719 3.505 1.00 95.19 217 LEU A CA 1
ATOM 1696 C C . LEU A 1 217 ? -1.213 15.631 2.554 1.00 95.19 217 LEU A C 1
ATOM 1698 O O . LEU A 1 217 ? -0.826 15.910 1.422 1.00 95.19 217 LEU A O 1
ATOM 1702 N N . THR A 1 218 ? -1.284 14.378 2.994 1.00 96.25 218 THR A N 1
ATOM 1703 C CA . THR A 1 218 ? -0.870 13.204 2.223 1.00 96.25 218 THR A CA 1
ATOM 1704 C C . THR A 1 218 ? -1.683 13.038 0.943 1.00 96.25 218 THR A C 1
ATOM 1706 O O . THR A 1 218 ? -1.106 12.787 -0.111 1.00 96.25 218 THR A O 1
ATOM 1709 N N . ALA A 1 219 ? -3.006 13.217 1.000 1.00 96.00 219 ALA A N 1
ATOM 1710 C CA . ALA A 1 219 ? -3.866 13.124 -0.178 1.00 96.00 219 ALA A CA 1
ATOM 1711 C C . ALA A 1 219 ? -3.521 14.188 -1.234 1.00 96.00 219 ALA A C 1
ATOM 1713 O O . ALA A 1 219 ? -3.507 13.886 -2.427 1.00 96.00 219 ALA A O 1
ATOM 1714 N N . VAL A 1 220 ? -3.189 15.411 -0.804 1.00 96.88 220 VAL A N 1
ATOM 1715 C CA . VAL A 1 220 ? -2.745 16.489 -1.702 1.00 96.88 220 VAL A CA 1
ATOM 1716 C C . VAL A 1 220 ? -1.433 16.115 -2.395 1.00 96.88 220 VAL A C 1
ATOM 1718 O O . VAL A 1 220 ? -1.349 16.186 -3.622 1.00 96.88 220 VAL A O 1
ATOM 1721 N N . PHE A 1 221 ? -0.427 15.667 -1.639 1.00 97.69 221 PHE A N 1
ATOM 1722 C CA . PHE A 1 221 ? 0.864 15.281 -2.216 1.00 97.69 221 PHE A CA 1
ATOM 1723 C C . PHE A 1 221 ? 0.764 14.051 -3.126 1.00 97.69 221 PHE A C 1
ATOM 1725 O O . PHE A 1 221 ? 1.367 14.059 -4.197 1.00 97.69 221 PHE A O 1
ATOM 1732 N N . TRP A 1 222 ? -0.045 13.044 -2.778 1.00 96.56 222 TRP A N 1
ATOM 1733 C CA . TRP A 1 222 ? -0.327 11.921 -3.680 1.00 96.56 222 TRP A CA 1
ATOM 1734 C C . TRP A 1 222 ? -1.021 12.373 -4.965 1.00 96.56 222 TRP A C 1
ATOM 1736 O O . TRP A 1 222 ? -0.662 11.899 -6.039 1.00 96.56 222 TRP A O 1
ATOM 1746 N N . GLY A 1 223 ? -1.972 13.308 -4.885 1.00 95.25 223 GLY A N 1
ATOM 1747 C CA . GLY A 1 223 ? -2.649 13.857 -6.061 1.00 95.25 223 GLY A CA 1
ATOM 1748 C C . GLY A 1 223 ? -1.674 14.510 -7.044 1.00 95.25 223 GLY A C 1
ATOM 1749 O O . GLY A 1 223 ? -1.701 14.206 -8.237 1.00 95.25 223 GLY A O 1
ATOM 1750 N N . PHE A 1 224 ? -0.763 15.350 -6.543 1.00 94.62 224 PHE A N 1
ATOM 1751 C CA . PHE A 1 224 ? 0.288 15.932 -7.380 1.00 94.62 224 PHE A CA 1
ATOM 1752 C C . PHE A 1 224 ? 1.287 14.879 -7.872 1.00 94.62 224 PHE A C 1
ATOM 1754 O O . PHE A 1 224 ? 1.645 14.881 -9.044 1.00 94.62 224 PHE A O 1
ATOM 1761 N N . SER A 1 225 ? 1.697 13.946 -7.016 1.00 94.31 225 SER A N 1
ATOM 1762 C CA . SER A 1 225 ? 2.597 12.852 -7.383 1.00 94.31 225 SER A CA 1
ATOM 1763 C C . SER A 1 225 ? 2.037 12.025 -8.550 1.00 94.31 225 SER A C 1
ATOM 1765 O O . SER A 1 225 ? 2.706 11.870 -9.569 1.00 94.31 225 SER A O 1
ATOM 1767 N N . LEU A 1 226 ? 0.775 11.592 -8.475 1.00 92.12 226 LEU A N 1
ATOM 1768 C CA . LEU A 1 226 ? 0.111 10.837 -9.542 1.00 92.12 226 LEU A CA 1
ATOM 1769 C C . LEU A 1 226 ? -0.064 11.652 -10.829 1.00 92.12 226 LEU A C 1
ATOM 1771 O O . LEU A 1 226 ? -0.038 11.084 -11.921 1.00 92.12 226 LEU A O 1
ATOM 1775 N N . TYR A 1 227 ? -0.227 12.972 -10.727 1.00 92.19 227 TYR A N 1
ATOM 1776 C CA . TYR A 1 227 ? -0.250 13.841 -11.902 1.00 92.19 227 TYR A CA 1
ATOM 1777 C C . TYR A 1 227 ? 1.075 13.785 -12.674 1.00 92.19 227 TYR A C 1
ATOM 1779 O O . TYR A 1 227 ? 1.049 13.665 -13.897 1.00 92.19 227 TYR A O 1
ATOM 1787 N N . PHE A 1 228 ? 2.216 13.840 -11.980 1.00 90.56 228 PHE A N 1
ATOM 1788 C CA . PHE A 1 228 ? 3.537 13.748 -12.609 1.00 90.56 228 PHE A CA 1
ATOM 1789 C C . PHE A 1 228 ? 3.879 12.318 -13.053 1.00 90.56 228 PHE A C 1
ATOM 1791 O O . PHE A 1 228 ? 4.423 12.147 -14.140 1.00 90.56 228 PHE A O 1
ATOM 1798 N N . PHE A 1 229 ? 3.473 11.297 -12.291 1.00 87.75 229 PHE A N 1
ATOM 1799 C CA . PHE A 1 229 ? 3.668 9.887 -12.650 1.00 87.75 229 PHE A CA 1
ATOM 1800 C C . PHE A 1 229 ? 3.088 9.537 -14.027 1.00 87.75 229 PHE A C 1
ATOM 1802 O O . PHE A 1 229 ? 3.728 8.873 -14.830 1.00 87.75 229 PHE A O 1
ATOM 1809 N N . ASN A 1 230 ? 1.883 10.026 -14.337 1.00 85.44 230 ASN A N 1
ATOM 1810 C CA . ASN A 1 230 ? 1.193 9.697 -15.588 1.00 85.44 230 ASN A CA 1
ATOM 1811 C C . ASN A 1 230 ? 1.684 10.496 -16.815 1.00 85.44 230 ASN A C 1
ATOM 1813 O O . ASN A 1 230 ? 1.061 10.421 -17.876 1.00 85.44 230 ASN A O 1
ATOM 1817 N N . ARG A 1 231 ? 2.738 11.316 -16.694 1.00 78.56 231 ARG A N 1
ATOM 1818 C CA . ARG A 1 231 ? 3.209 12.199 -17.779 1.00 78.56 231 ARG A CA 1
ATOM 1819 C C . ARG A 1 231 ? 4.392 11.647 -18.573 1.00 78.56 231 ARG A C 1
ATOM 1821 O O . ARG A 1 231 ? 4.523 12.035 -19.738 1.00 78.56 231 ARG A O 1
ATOM 1828 N N . ASP A 1 232 ? 5.184 10.739 -18.003 1.00 67.81 232 ASP A N 1
ATOM 1829 C CA . ASP A 1 232 ? 6.411 10.226 -18.621 1.00 67.81 232 ASP A CA 1
ATOM 1830 C C . ASP A 1 232 ? 6.566 8.705 -18.530 1.00 67.81 232 ASP A C 1
ATOM 1832 O O . ASP A 1 232 ? 5.937 8.028 -17.721 1.00 67.81 232 ASP A O 1
ATOM 1836 N N . LEU A 1 233 ? 7.389 8.166 -19.434 1.00 62.50 233 LEU A N 1
ATOM 1837 C CA . LEU A 1 233 ? 7.673 6.740 -19.553 1.00 62.50 233 LEU A CA 1
ATOM 1838 C C . LEU A 1 233 ? 8.795 6.361 -18.582 1.00 62.50 233 LEU A C 1
ATOM 1840 O O . LEU A 1 233 ? 9.957 6.665 -18.834 1.00 62.50 233 LEU A O 1
ATOM 1844 N N . THR A 1 234 ? 8.463 5.654 -17.507 1.00 63.25 234 THR A N 1
ATOM 1845 C CA . THR A 1 234 ? 9.449 5.014 -16.629 1.00 63.25 234 THR A CA 1
ATOM 1846 C C . THR A 1 234 ? 9.639 3.569 -17.077 1.00 63.25 234 THR A C 1
ATOM 1848 O O . THR A 1 234 ? 8.800 2.723 -16.775 1.00 63.25 234 THR A O 1
ATOM 1851 N N . ASN A 1 235 ? 10.702 3.278 -17.831 1.00 66.38 235 ASN A N 1
ATOM 1852 C CA . ASN A 1 235 ? 11.026 1.902 -18.213 1.00 66.38 235 ASN A CA 1
ATOM 1853 C C . ASN A 1 235 ? 12.411 1.521 -17.677 1.00 66.38 235 ASN A C 1
ATOM 1855 O O . ASN A 1 235 ? 13.415 2.080 -18.111 1.00 66.38 235 ASN A O 1
ATOM 1859 N N . TRP A 1 236 ? 12.443 0.583 -16.731 1.00 69.62 236 TRP A N 1
ATOM 1860 C CA . TRP A 1 236 ? 13.669 0.074 -16.116 1.00 69.62 236 TRP A CA 1
ATOM 1861 C C . TRP A 1 236 ? 14.335 -1.046 -16.929 1.00 69.62 236 TRP A C 1
ATOM 1863 O O . TRP A 1 236 ? 15.495 -1.365 -16.684 1.00 69.62 236 TRP A O 1
ATOM 1873 N N . GLU A 1 237 ? 13.624 -1.632 -17.897 1.00 69.12 237 GLU A N 1
ATOM 1874 C CA . GLU A 1 237 ? 14.103 -2.760 -18.707 1.00 69.12 237 GLU A CA 1
ATOM 1875 C C . GLU A 1 237 ? 15.172 -2.330 -19.725 1.00 69.12 237 GLU A C 1
ATOM 1877 O O . GLU A 1 237 ? 15.964 -3.147 -20.195 1.00 69.12 237 GLU A O 1
ATOM 1882 N N . VAL A 1 238 ? 15.208 -1.040 -20.077 1.00 75.06 238 VAL A N 1
ATOM 1883 C CA . VAL A 1 238 ? 16.155 -0.491 -21.055 1.00 75.06 238 VAL A CA 1
ATOM 1884 C C . VAL A 1 238 ? 17.442 -0.008 -20.396 1.00 75.06 238 VAL A C 1
ATOM 1886 O O . VAL A 1 238 ? 17.472 0.412 -19.239 1.00 75.06 238 VAL A O 1
ATOM 1889 N N . SER A 1 239 ? 18.537 -0.020 -21.159 1.00 78.50 239 SER A N 1
ATOM 1890 C CA . SER A 1 239 ? 19.822 0.484 -20.667 1.00 78.50 239 SER A CA 1
ATOM 1891 C C . SER A 1 239 ? 19.744 1.972 -20.297 1.00 78.50 239 SER A C 1
ATOM 1893 O O . SER A 1 239 ? 19.002 2.738 -20.908 1.00 78.50 239 SER A O 1
ATOM 1895 N N . ALA A 1 240 ? 20.582 2.426 -19.358 1.00 75.88 240 ALA A N 1
ATOM 1896 C CA . ALA A 1 240 ? 20.643 3.844 -18.990 1.00 75.88 240 ALA A CA 1
ATOM 1897 C C . ALA A 1 240 ? 20.964 4.766 -20.186 1.00 75.88 240 ALA A C 1
ATOM 1899 O O . ALA A 1 240 ? 20.545 5.920 -20.199 1.00 75.88 240 ALA A O 1
ATOM 1900 N N . ALA A 1 241 ? 21.694 4.274 -21.193 1.00 76.94 241 ALA A N 1
ATOM 1901 C CA . ALA A 1 241 ? 21.970 5.021 -22.420 1.00 76.94 241 ALA A CA 1
ATOM 1902 C C . ALA A 1 241 ? 20.712 5.170 -23.290 1.00 76.94 241 ALA A C 1
ATOM 1904 O O . ALA A 1 241 ? 20.396 6.275 -23.714 1.00 76.94 241 ALA A O 1
ATOM 1905 N N . GLU A 1 242 ? 19.960 4.088 -23.482 1.00 79.69 242 GLU A N 1
ATOM 1906 C CA . GLU A 1 242 ? 18.708 4.088 -24.247 1.00 79.69 242 GLU A CA 1
ATOM 1907 C C . GLU A 1 242 ? 17.583 4.845 -23.522 1.00 79.69 242 GLU A C 1
ATOM 1909 O O . GLU A 1 242 ? 16.770 5.526 -24.143 1.00 79.69 242 GLU A O 1
ATOM 1914 N N . SER A 1 243 ? 17.559 4.794 -22.188 1.00 78.38 243 SER A N 1
ATOM 1915 C CA . SER A 1 243 ? 16.651 5.608 -21.378 1.00 78.38 243 SER A CA 1
ATOM 1916 C C . SER A 1 243 ? 16.920 7.103 -21.564 1.00 78.38 243 SER A C 1
ATOM 1918 O O . SER A 1 243 ? 15.970 7.872 -21.679 1.00 78.38 243 SER A O 1
ATOM 1920 N N . ARG A 1 244 ? 18.194 7.523 -21.638 1.00 77.94 244 ARG A N 1
ATOM 1921 C CA . ARG A 1 244 ? 18.574 8.938 -21.819 1.00 77.94 244 ARG A CA 1
ATOM 1922 C C . ARG A 1 244 ? 18.088 9.524 -23.140 1.00 77.94 244 ARG A C 1
ATOM 1924 O O . ARG A 1 244 ? 17.832 10.722 -23.199 1.00 77.94 244 ARG A O 1
ATOM 1931 N N . GLU A 1 245 ? 17.935 8.708 -24.180 1.00 82.75 245 GLU A N 1
ATOM 1932 C CA . GLU A 1 245 ? 17.391 9.158 -25.469 1.00 82.75 245 GLU A CA 1
ATOM 1933 C C . GLU A 1 245 ? 15.906 9.543 -25.383 1.00 82.75 245 GLU A C 1
ATOM 1935 O O . GLU A 1 245 ? 15.401 10.260 -26.245 1.00 82.75 245 GLU A O 1
ATOM 1940 N N . LYS A 1 246 ? 15.207 9.100 -24.330 1.00 76.88 246 LYS A N 1
ATOM 1941 C CA . LYS A 1 246 ? 13.788 9.389 -24.085 1.00 76.88 246 LYS A CA 1
ATOM 1942 C C . LYS A 1 246 ? 13.578 10.572 -23.130 1.00 76.88 246 LYS A C 1
ATOM 1944 O O . LYS A 1 246 ? 12.427 10.899 -22.837 1.00 76.88 246 LYS A O 1
ATOM 1949 N N . ASN A 1 247 ? 14.654 11.218 -22.666 1.00 77.56 247 ASN A N 1
ATOM 1950 C CA . ASN A 1 247 ? 14.571 12.357 -21.755 1.00 77.56 247 ASN A CA 1
ATOM 1951 C C . ASN A 1 247 ? 13.876 13.550 -22.423 1.00 77.56 247 ASN A C 1
ATOM 1953 O O . ASN A 1 247 ? 14.143 13.892 -23.576 1.00 77.56 247 ASN A O 1
ATOM 1957 N N . ARG A 1 248 ? 12.995 14.207 -21.668 1.00 77.81 248 ARG A N 1
ATOM 1958 C CA . ARG A 1 248 ? 12.329 15.452 -22.068 1.00 77.81 248 ARG A CA 1
ATOM 1959 C C . ARG A 1 248 ? 13.012 16.659 -21.426 1.00 77.81 248 ARG A C 1
ATOM 1961 O O . ARG A 1 248 ? 13.926 16.513 -20.618 1.00 77.81 248 ARG A O 1
ATOM 1968 N N . GLU A 1 249 ? 12.584 17.859 -21.810 1.00 84.50 249 GLU A N 1
ATOM 1969 C CA . GLU A 1 249 ? 13.079 19.096 -21.201 1.00 84.50 249 GLU A CA 1
ATOM 1970 C C . GLU A 1 249 ? 12.739 19.161 -19.701 1.00 84.50 249 GLU A C 1
ATOM 1972 O O . GLU A 1 249 ? 11.632 18.806 -19.286 1.00 84.50 249 GLU A O 1
ATOM 1977 N N . CYS A 1 250 ? 13.689 19.632 -18.887 1.00 87.25 250 CYS A N 1
ATOM 1978 C CA . CYS A 1 250 ? 13.506 19.772 -17.444 1.00 87.25 250 CYS A CA 1
ATOM 1979 C C . CYS A 1 250 ? 12.469 20.858 -17.117 1.00 87.25 250 CYS A C 1
ATOM 1981 O O . CYS A 1 250 ? 12.439 21.923 -17.734 1.00 87.25 250 CYS A O 1
ATOM 1983 N N . VAL A 1 251 ? 11.661 20.623 -16.084 1.00 87.50 251 VAL A N 1
ATOM 1984 C CA . VAL A 1 251 ? 10.516 21.474 -15.721 1.00 87.50 251 VAL A CA 1
ATOM 1985 C C . VAL A 1 251 ? 10.868 22.444 -14.598 1.00 87.50 251 VAL A C 1
ATOM 1987 O O . VAL A 1 251 ? 10.415 23.589 -14.598 1.00 87.50 251 VAL A O 1
ATOM 1990 N N . LEU A 1 252 ? 11.671 22.001 -13.626 1.00 88.50 252 LEU A N 1
ATOM 1991 C CA . LEU A 1 252 ? 12.001 22.783 -12.437 1.00 88.50 252 LEU A CA 1
ATOM 1992 C C . LEU A 1 252 ? 13.488 23.159 -12.436 1.00 88.50 252 LEU A C 1
ATOM 1994 O O . LEU A 1 252 ? 14.370 22.300 -12.465 1.00 88.50 252 LEU A O 1
ATOM 1998 N N . TRP A 1 253 ? 13.749 24.470 -12.404 1.00 86.44 253 TRP A N 1
ATOM 1999 C CA . TRP A 1 253 ? 15.089 25.083 -12.379 1.00 86.44 253 TRP A CA 1
ATOM 2000 C C . TRP A 1 253 ? 16.046 24.609 -13.481 1.00 86.44 253 TRP A C 1
ATOM 2002 O O . TRP A 1 253 ? 17.260 24.652 -13.300 1.00 86.44 253 TRP A O 1
ATOM 2012 N N . SER A 1 254 ? 15.505 24.149 -14.613 1.00 85.88 254 SER A N 1
ATOM 2013 C CA . SER A 1 254 ? 16.284 23.555 -15.707 1.00 85.88 254 SER A CA 1
ATOM 2014 C C . SER A 1 254 ? 17.167 22.379 -15.264 1.00 85.88 254 SER A C 1
ATOM 2016 O O . SER A 1 254 ? 18.177 22.095 -15.903 1.00 85.88 254 SER A O 1
ATOM 2018 N N . TYR A 1 255 ? 16.804 21.721 -14.159 1.00 87.12 255 TYR A N 1
ATOM 2019 C CA . TYR A 1 255 ? 17.562 20.613 -13.586 1.00 87.12 255 TYR A CA 1
ATOM 2020 C C . TYR A 1 255 ? 16.690 19.376 -13.386 1.00 87.12 255 TYR A C 1
ATOM 2022 O O . TYR A 1 255 ? 17.067 18.308 -13.849 1.00 87.12 255 TYR A O 1
ATOM 2030 N N . PHE A 1 256 ? 15.512 19.524 -12.773 1.00 87.88 256 PHE A N 1
ATOM 2031 C CA . PHE A 1 256 ? 14.627 18.395 -12.477 1.00 87.88 256 PHE A CA 1
ATOM 2032 C C . PHE A 1 256 ? 13.573 18.195 -13.564 1.00 87.88 256 PHE A C 1
ATOM 2034 O O . PHE A 1 256 ? 12.905 19.154 -13.980 1.00 87.88 256 PHE A O 1
ATOM 2041 N N . ASP A 1 257 ? 13.399 16.949 -13.990 1.00 87.94 257 ASP A N 1
ATOM 2042 C CA . ASP A 1 257 ? 12.330 16.543 -14.899 1.00 87.94 257 ASP A CA 1
ATOM 2043 C C . ASP A 1 257 ? 11.032 16.187 -14.138 1.00 87.94 257 ASP A C 1
ATOM 2045 O O . ASP A 1 257 ? 10.902 16.397 -12.928 1.00 87.94 257 ASP A O 1
ATOM 2049 N N . HIS A 1 258 ? 10.011 15.697 -14.846 1.00 88.19 258 HIS A N 1
ATOM 2050 C CA . HIS A 1 258 ? 8.761 15.283 -14.203 1.00 88.19 258 HIS A CA 1
ATOM 2051 C C . HIS A 1 258 ? 8.926 14.044 -13.309 1.00 88.19 258 HIS A C 1
ATOM 2053 O O . HIS A 1 258 ? 8.191 13.920 -12.328 1.00 88.19 258 HIS A O 1
ATOM 2059 N N . HIS A 1 259 ? 9.851 13.139 -13.636 1.00 86.12 259 HIS A N 1
ATOM 2060 C CA . HIS A 1 259 ? 10.115 11.919 -12.880 1.00 86.12 259 HIS A CA 1
ATOM 2061 C C . HIS A 1 259 ? 10.767 12.250 -11.532 1.00 86.12 259 HIS A C 1
ATOM 2063 O O . HIS A 1 259 ? 10.309 11.773 -10.493 1.00 86.12 259 HIS A O 1
ATOM 2069 N N . ASP A 1 260 ? 11.734 13.165 -11.518 1.00 88.56 260 ASP A N 1
ATOM 2070 C CA . ASP A 1 260 ? 12.350 13.683 -10.296 1.00 88.56 260 ASP A CA 1
ATOM 2071 C C . ASP A 1 260 ? 11.316 14.362 -9.387 1.00 88.56 260 ASP A C 1
ATOM 2073 O O . ASP A 1 260 ? 11.260 14.125 -8.175 1.00 88.56 260 ASP A O 1
ATOM 2077 N N . VAL A 1 261 ? 10.452 15.198 -9.976 1.00 90.88 261 VAL A N 1
ATOM 2078 C CA . VAL A 1 261 ? 9.368 15.871 -9.246 1.00 90.88 261 VAL A CA 1
ATOM 2079 C C . VAL A 1 261 ? 8.369 14.850 -8.699 1.00 90.88 261 VAL A C 1
ATOM 2081 O O . VAL A 1 261 ? 7.912 14.989 -7.561 1.00 90.88 261 VAL A O 1
ATOM 2084 N N . TRP A 1 262 ? 8.054 13.802 -9.464 1.00 91.94 262 TRP A N 1
ATOM 2085 C CA . TRP A 1 262 ? 7.229 12.693 -8.995 1.00 91.94 262 TRP A CA 1
ATOM 2086 C C . TRP A 1 262 ? 7.851 11.999 -7.778 1.00 91.94 262 TRP A C 1
ATOM 2088 O O . TRP A 1 262 ? 7.149 11.858 -6.773 1.00 91.94 262 TRP A O 1
ATOM 2098 N N . HIS A 1 263 ? 9.137 11.631 -7.830 1.00 89.56 263 HIS A N 1
ATOM 2099 C CA . HIS A 1 263 ? 9.857 10.995 -6.720 1.00 89.56 263 HIS A CA 1
ATOM 2100 C C . HIS A 1 263 ? 9.917 11.877 -5.470 1.00 89.56 263 HIS A C 1
ATOM 2102 O O . HIS A 1 263 ? 9.683 11.409 -4.353 1.00 89.56 263 HIS A O 1
ATOM 2108 N N . PHE A 1 264 ? 10.164 13.178 -5.633 1.00 92.19 264 PHE A N 1
ATOM 2109 C CA . PHE A 1 264 ? 10.150 14.107 -4.508 1.00 92.19 264 PHE A CA 1
ATOM 2110 C C . PHE A 1 264 ? 8.761 14.176 -3.856 1.00 92.19 264 PHE A C 1
ATOM 2112 O O . PHE A 1 264 ? 8.628 13.975 -2.647 1.00 92.19 264 PHE A O 1
ATOM 2119 N N . LEU A 1 265 ? 7.706 14.400 -4.644 1.00 94.81 265 LEU A N 1
ATOM 2120 C CA . LEU A 1 265 ? 6.339 14.515 -4.128 1.00 94.81 265 LEU A CA 1
ATOM 2121 C C . LEU A 1 265 ? 5.821 13.197 -3.535 1.00 94.81 265 LEU A C 1
ATOM 2123 O O . LEU A 1 265 ? 5.158 13.221 -2.495 1.00 94.81 265 LEU A O 1
ATOM 2127 N N . SER A 1 266 ? 6.132 12.055 -4.158 1.00 94.00 266 SER A N 1
ATOM 2128 C CA . SER A 1 266 ? 5.750 10.732 -3.653 1.00 94.00 266 SER A CA 1
ATOM 2129 C C . SER A 1 266 ? 6.448 10.416 -2.332 1.00 94.00 266 SER A C 1
ATOM 2131 O O . SER A 1 266 ? 5.802 9.878 -1.439 1.00 94.00 266 SER A O 1
ATOM 2133 N N . SER A 1 267 ? 7.712 10.817 -2.146 1.00 93.25 267 SER A N 1
ATOM 2134 C CA . SER A 1 267 ? 8.440 10.607 -0.886 1.00 93.25 267 SER A CA 1
ATOM 2135 C C . SER A 1 267 ? 7.793 11.350 0.293 1.00 93.25 267 SER A C 1
ATOM 2137 O O . SER A 1 267 ? 7.613 10.781 1.374 1.00 93.25 267 SER A O 1
ATOM 2139 N N . VAL A 1 268 ? 7.347 12.594 0.070 1.00 95.12 268 VAL A N 1
ATOM 2140 C CA . VAL A 1 268 ? 6.620 13.396 1.066 1.00 95.12 268 VAL A CA 1
ATOM 2141 C C . VAL A 1 268 ? 5.259 12.766 1.365 1.00 95.12 268 VAL A C 1
ATOM 2143 O O . VAL A 1 268 ? 4.878 12.641 2.532 1.00 95.12 268 VAL A O 1
ATOM 2146 N N . ALA A 1 269 ? 4.540 12.320 0.329 1.00 95.88 269 ALA A N 1
ATOM 2147 C CA . ALA A 1 269 ? 3.256 11.641 0.479 1.00 95.88 269 ALA A CA 1
ATOM 2148 C C . ALA A 1 269 ? 3.390 10.308 1.235 1.00 95.88 269 ALA A C 1
ATOM 2150 O O . ALA A 1 269 ? 2.579 9.999 2.111 1.00 95.88 269 ALA A O 1
ATOM 2151 N N . LEU A 1 270 ? 4.431 9.527 0.945 1.00 93.56 270 LEU A N 1
ATOM 2152 C CA . LEU A 1 270 ? 4.716 8.260 1.608 1.00 93.56 270 LEU A CA 1
ATOM 2153 C C . LEU A 1 270 ? 5.041 8.490 3.088 1.00 93.56 270 LEU A C 1
ATOM 2155 O O . LEU A 1 270 ? 4.441 7.850 3.950 1.00 93.56 270 LEU A O 1
ATOM 2159 N N . PHE A 1 271 ? 5.905 9.457 3.407 1.00 94.44 271 PHE A N 1
ATOM 2160 C CA . PHE A 1 271 ? 6.190 9.829 4.794 1.00 94.44 271 PHE A CA 1
ATOM 2161 C C . PHE A 1 271 ? 4.923 10.275 5.541 1.00 94.44 271 PHE A C 1
ATOM 2163 O O . PHE A 1 271 ? 4.648 9.791 6.641 1.00 94.44 271 PHE A O 1
ATOM 2170 N N . GLY A 1 272 ? 4.104 11.131 4.922 1.00 95.44 272 GLY A N 1
ATOM 2171 C CA . GLY A 1 272 ? 2.815 11.550 5.475 1.00 95.44 272 GLY A CA 1
ATOM 2172 C C . GLY A 1 272 ? 1.845 10.383 5.697 1.00 95.44 272 GLY A C 1
ATOM 2173 O O . GLY A 1 272 ? 1.195 10.315 6.741 1.00 95.44 272 GLY A O 1
ATOM 2174 N N . SER A 1 273 ? 1.817 9.410 4.780 1.00 95.06 273 SER A N 1
ATOM 2175 C CA . SER A 1 273 ? 1.016 8.183 4.910 1.00 95.06 273 SER A CA 1
ATOM 2176 C C . SER A 1 273 ? 1.426 7.387 6.152 1.00 95.06 273 SER A C 1
ATOM 2178 O O . SER A 1 273 ? 0.572 6.905 6.892 1.00 95.06 273 SER A O 1
ATOM 2180 N N . PHE A 1 274 ? 2.729 7.295 6.432 1.00 94.19 274 PHE A N 1
ATOM 2181 C CA . PHE A 1 274 ? 3.247 6.629 7.629 1.00 94.19 274 PHE A CA 1
ATOM 2182 C C . PHE A 1 274 ? 2.904 7.388 8.914 1.00 94.19 274 PHE A C 1
ATOM 2184 O O . PHE A 1 274 ? 2.525 6.761 9.901 1.00 94.19 274 PHE A O 1
ATOM 2191 N N . LEU A 1 275 ? 2.993 8.722 8.914 1.00 94.88 275 LEU A N 1
ATOM 2192 C CA . LEU A 1 275 ? 2.573 9.538 10.060 1.00 94.88 275 LEU A CA 1
ATOM 2193 C C . LEU A 1 275 ? 1.074 9.397 10.342 1.00 94.88 275 LEU A C 1
ATOM 2195 O O . LEU A 1 275 ? 0.665 9.268 11.495 1.00 94.88 275 LEU A O 1
ATOM 2199 N N . MET A 1 276 ? 0.253 9.363 9.294 1.00 95.19 276 MET A N 1
ATOM 2200 C CA . MET A 1 276 ? -1.174 9.082 9.413 1.00 95.19 276 MET A CA 1
ATOM 2201 C C . MET A 1 276 ? -1.412 7.695 10.025 1.00 95.19 276 MET A C 1
ATOM 2203 O O . MET A 1 276 ? -2.177 7.594 10.978 1.00 95.19 276 MET A O 1
ATOM 2207 N N . LEU A 1 277 ? -0.740 6.645 9.536 1.00 94.12 277 LEU A N 1
ATOM 2208 C CA . LEU A 1 277 ? -0.859 5.291 10.097 1.00 94.12 277 LEU A CA 1
ATOM 2209 C C . LEU A 1 277 ? -0.459 5.235 11.576 1.00 94.12 277 LEU A C 1
ATOM 2211 O O . LEU A 1 277 ? -1.145 4.600 12.368 1.00 94.12 277 LEU A O 1
ATOM 2215 N N . LEU A 1 278 ? 0.615 5.925 11.966 1.00 92.75 278 LEU A N 1
ATOM 2216 C CA . LEU A 1 278 ? 1.091 5.919 13.350 1.00 92.75 278 LEU A CA 1
ATOM 2217 C C . LEU A 1 278 ? 0.172 6.678 14.311 1.00 92.75 278 LEU A C 1
ATOM 2219 O O . LEU A 1 278 ? 0.144 6.330 15.484 1.00 92.75 278 LEU A O 1
ATOM 2223 N N . THR A 1 279 ? -0.569 7.673 13.820 1.00 93.94 279 THR A N 1
ATOM 2224 C CA . THR A 1 279 ? -1.449 8.523 14.644 1.00 93.94 279 THR A CA 1
ATOM 2225 C C . THR A 1 279 ? -2.922 8.111 14.598 1.00 93.94 279 THR A C 1
ATOM 2227 O O . THR A 1 279 ? -3.755 8.687 15.297 1.00 93.94 279 THR A O 1
ATOM 2230 N N . ILE A 1 280 ? -3.288 7.124 13.769 1.00 93.88 280 ILE A N 1
ATOM 2231 C CA . ILE A 1 280 ? -4.692 6.769 13.489 1.00 93.88 280 ILE A CA 1
ATOM 2232 C C . ILE A 1 280 ? -5.474 6.296 14.723 1.00 93.88 280 ILE A C 1
ATOM 2234 O O . ILE A 1 280 ? -6.702 6.399 14.757 1.00 93.88 280 ILE A O 1
ATOM 2238 N N . ASP A 1 281 ? -4.771 5.802 15.743 1.00 93.31 281 ASP A N 1
ATOM 2239 C CA . ASP A 1 281 ? -5.347 5.262 16.976 1.00 93.31 281 ASP A CA 1
ATOM 2240 C C . ASP A 1 281 ? -4.982 6.046 18.242 1.00 93.31 281 ASP A C 1
ATOM 2242 O O . ASP A 1 281 ? -5.286 5.588 19.345 1.00 93.31 281 ASP A O 1
ATOM 2246 N N . ASP A 1 282 ? -4.426 7.252 18.113 1.00 92.31 282 ASP A N 1
ATOM 2247 C CA . ASP A 1 282 ? -4.056 8.091 19.265 1.00 92.31 282 ASP A CA 1
ATOM 2248 C C . ASP A 1 282 ? -5.261 8.381 20.186 1.00 92.31 282 ASP A C 1
ATOM 2250 O O . ASP A 1 282 ? -5.133 8.503 21.404 1.00 92.31 282 ASP A O 1
ATOM 2254 N N . ASN A 1 283 ? -6.477 8.436 19.629 1.00 89.12 283 ASN A N 1
ATOM 2255 C CA . ASN A 1 283 ? -7.711 8.654 20.391 1.00 89.12 283 ASN A CA 1
ATOM 2256 C C . ASN A 1 283 ? -8.119 7.479 21.298 1.00 89.12 283 ASN A C 1
ATOM 2258 O O . ASN A 1 283 ? -8.957 7.668 22.181 1.00 89.12 283 ASN A O 1
ATOM 2262 N N . ILE A 1 284 ? -7.567 6.280 21.090 1.00 88.25 284 ILE A N 1
ATOM 2263 C CA . ILE A 1 284 ? -7.893 5.077 21.871 1.00 88.25 284 ILE A CA 1
ATOM 2264 C C . ILE A 1 284 ? -6.727 4.589 22.739 1.00 88.25 284 ILE A C 1
ATOM 2266 O O . ILE A 1 284 ? -6.828 3.531 23.359 1.00 88.25 284 ILE A O 1
ATOM 2270 N N . ASP A 1 285 ? -5.638 5.353 22.842 1.00 87.06 285 ASP A N 1
ATOM 2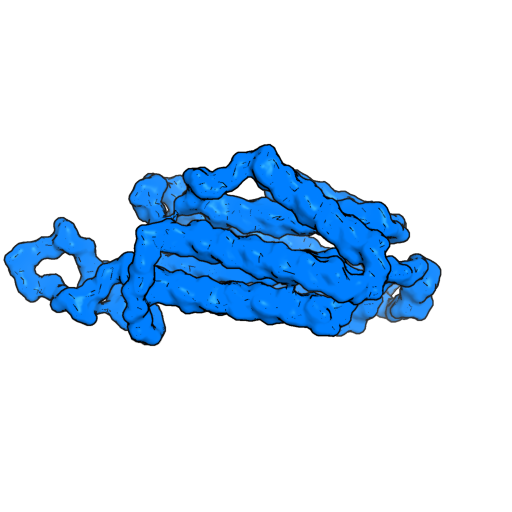271 C CA . ASP A 1 285 ? -4.443 4.953 23.595 1.00 87.06 285 ASP A CA 1
ATOM 2272 C C . ASP A 1 285 ? -4.680 4.766 25.097 1.00 87.06 285 ASP A C 1
ATOM 2274 O O . ASP A 1 285 ? -4.085 3.883 25.717 1.00 87.06 285 ASP A O 1
ATOM 2278 N N . SER A 1 286 ? -5.584 5.554 25.679 1.00 86.62 286 SER A N 1
ATOM 2279 C CA . SER A 1 286 ? -5.968 5.461 27.092 1.00 86.62 286 SER A CA 1
ATOM 2280 C C . SER A 1 286 ? -7.128 4.490 27.350 1.00 86.62 286 SER A C 1
ATOM 2282 O O . SER A 1 286 ? -7.486 4.243 28.505 1.00 86.62 286 SER A O 1
ATOM 2284 N N . VAL A 1 287 ? -7.732 3.923 26.299 1.00 85.06 287 VAL A N 1
ATOM 2285 C CA . VAL A 1 287 ? -8.903 3.049 26.417 1.00 85.06 287 VAL A CA 1
ATOM 2286 C C . VAL A 1 287 ? -8.458 1.631 26.801 1.00 85.06 287 VAL A C 1
ATOM 2288 O O . VAL A 1 287 ? -7.632 1.030 26.109 1.00 85.06 287 VAL A O 1
ATOM 2291 N N . PRO A 1 288 ? -9.015 1.035 27.877 1.00 85.19 288 PRO A N 1
ATOM 2292 C CA . PRO A 1 288 ? -8.721 -0.348 28.229 1.00 85.19 288 PRO A CA 1
ATOM 2293 C C . PRO A 1 288 ? -9.051 -1.300 27.079 1.00 85.19 288 PRO A C 1
ATOM 2295 O O . PRO A 1 288 ? -10.133 -1.230 26.499 1.00 85.19 288 PRO A O 1
ATOM 2298 N N . ARG A 1 289 ? -8.150 -2.244 26.798 1.00 78.75 289 ARG A N 1
ATOM 2299 C CA . ARG A 1 289 ? -8.230 -3.133 25.625 1.00 78.75 289 ARG A CA 1
ATOM 2300 C C . ARG A 1 289 ? -9.545 -3.898 25.498 1.00 78.75 289 ARG A C 1
ATOM 2302 O O . ARG A 1 289 ? -10.051 -4.050 24.396 1.00 78.75 289 ARG A O 1
ATOM 2309 N N . SER A 1 290 ? -10.124 -4.336 26.616 1.00 79.06 290 SER A N 1
ATOM 2310 C CA . SER A 1 290 ? -11.409 -5.050 26.639 1.00 79.06 290 SER A CA 1
ATOM 2311 C C . SER A 1 290 ? -12.597 -4.208 26.163 1.00 79.06 290 SER A C 1
ATOM 2313 O O . SER A 1 290 ? -13.665 -4.755 25.909 1.00 79.06 290 SER A O 1
ATOM 2315 N N . LYS A 1 291 ? -12.424 -2.886 26.060 1.00 75.62 291 LYS A N 1
ATOM 2316 C CA . LYS A 1 291 ? -13.441 -1.934 25.609 1.00 75.62 291 LYS A CA 1
ATOM 2317 C C . LYS A 1 291 ? -13.216 -1.448 24.177 1.00 75.62 291 LYS A C 1
ATOM 2319 O O . LYS A 1 291 ? -14.054 -0.702 23.681 1.00 75.62 291 LYS A O 1
ATOM 2324 N N . ILE A 1 292 ? -12.114 -1.837 23.530 1.00 79.94 292 ILE A N 1
ATOM 2325 C CA . ILE A 1 292 ? -11.831 -1.466 22.141 1.00 79.94 292 ILE A CA 1
ATOM 2326 C C . ILE A 1 292 ? -12.664 -2.377 21.227 1.00 79.94 292 ILE A C 1
ATOM 2328 O O . ILE A 1 292 ? -12.502 -3.598 21.292 1.00 79.94 292 ILE A O 1
ATOM 2332 N N . PRO A 1 293 ? -13.544 -1.825 20.372 1.00 73.88 293 PRO A N 1
ATOM 2333 C CA . PRO A 1 293 ? -14.259 -2.609 19.375 1.00 73.88 293 PRO A CA 1
ATOM 2334 C C . PRO A 1 293 ? -13.272 -3.311 18.437 1.00 73.88 293 PRO A C 1
ATOM 2336 O O . PRO A 1 293 ? -12.441 -2.664 17.795 1.00 73.88 293 PRO A O 1
ATOM 2339 N N . THR A 1 294 ? -13.361 -4.634 18.341 1.00 75.69 294 THR A N 1
ATOM 2340 C CA . THR A 1 294 ? -12.637 -5.408 17.331 1.00 75.69 294 THR A CA 1
ATOM 2341 C C . THR A 1 294 ? -13.460 -5.408 16.059 1.00 75.69 294 THR A C 1
ATOM 2343 O O . THR A 1 294 ? -14.668 -5.618 16.137 1.00 75.69 294 THR A O 1
ATOM 2346 N N . PHE A 1 295 ? -12.847 -5.144 14.906 1.00 73.25 295 PHE A N 1
ATOM 2347 C CA . PHE A 1 295 ? -13.492 -5.219 13.598 1.00 73.25 295 PHE A CA 1
ATOM 2348 C C . PHE A 1 295 ? -12.556 -5.678 12.501 1.00 73.25 295 PHE A C 1
ATOM 2350 O O . PHE A 1 295 ? -11.324 -5.617 12.713 1.00 73.25 295 PHE A O 1
#

Foldseek 3Di:
DVVLLVVLVVLVVVCVVPPDDVSVLSNLLSLLVVLLVLLLLLCCLQPVVLRDDPVVSVVVSVVVSVLQVVLLPPPQLDLVSLVVVLVVLLVVLVVVLCVLQPDDDAPADPDDPVQADPCVLADPPVPDDPDPSHPPCVSHPPLVNSLSNLSVVLSVVLSVVSNVLSVCCNPVSDRNPSVSVSCNSVVNSVSVVVVSQVSCVSVVLHFDPQLVVLVVLLVVLVVLLVVLVVPADDDSPDDPVVVVVRDDQDDPPSPHRSVNVSVVSVSSSVVSVVSSSVRRCVSCPPPPSVPDDRD

Secondary structure (DSSP, 8-state):
-HHHHHHHHHHHHHHHHS--HHHHHHHHHHHHHHHHHHHHHHHHTT-TTTSPPHHHHHHHHHHHHHHHHHHHHS-TT-HHHHHHHHHHHHHHHHHHHHHHS-S-------S-GGGS--TTTS--GGG--SSS-SPPTTTS--HHHHHHHHHHHHHHHHHHHHHHHHHHHHHH--S-HHHHHHHHHHHHHHHHHHHHHHHHHHTT----HHHHHHHHHHHHHHHHHHHHHTTS---SSS-HHHHHTTPPPP-BTTTB-HHHHHHHHHHHHHHHHHHHHHHTTGGGTTS-GGGSPP-

Radius of gyration: 22.76 Å; chains: 1; bounding box: 65×47×59 Å

pLDDT: mean 82.01, std 14.93, range [39.19, 97.69]